Protein AF-A0A662Q5J4-F1 (afdb_monomer_lite)

Sequence (289 aa):
MRKLVWVILLVFIACWLGGPVAAEQQRVLIFVPPGFSYDNPLFEELIWRLVRGVGAEVAVVAPDAELAQALDQRLLQIEREIARSVREGQAPGGVEVTEENRRTHVVQYHPAISPRPAELMEDFHKIIFFDSGKWRSALKSEDARAGYAQEISQGMEMGAVFGAWGYGVLPLVESGLLPIDAVVAIPPDVSLGDVCSQYNVKYLQPRRPWTVKGKLPVFTPHAVYWRGDGWGLFTSSIPSYICTVLPTEYDHFQEAYGSAIEDFVNGLEGAYYGELSPGIYWDISDIPP

Structure (mmCIF, N/CA/C/O backbone):
data_AF-A0A662Q5J4-F1
#
_entry.id   AF-A0A662Q5J4-F1
#
loop_
_atom_site.group_PDB
_atom_site.id
_atom_site.type_symbol
_atom_site.label_atom_id
_atom_site.label_alt_id
_atom_site.label_comp_id
_atom_site.label_asym_id
_atom_site.label_entity_id
_atom_site.label_seq_id
_atom_site.pdbx_PDB_ins_code
_atom_site.Cartn_x
_atom_site.Cartn_y
_atom_site.Cartn_z
_atom_site.occupancy
_atom_site.B_iso_or_equiv
_atom_site.auth_seq_id
_atom_site.auth_comp_id
_atom_site.auth_asym_id
_atom_site.auth_atom_id
_atom_site.pdbx_PDB_model_num
ATOM 1 N N . MET A 1 1 ? 5.829 21.617 -12.682 1.00 31.08 1 MET A N 1
ATOM 2 C CA . MET A 1 1 ? 6.702 20.447 -12.893 1.00 31.08 1 MET A CA 1
ATOM 3 C C . MET A 1 1 ? 6.485 19.420 -11.799 1.00 31.08 1 MET A C 1
ATOM 5 O O . MET A 1 1 ? 5.554 18.679 -12.030 1.00 31.08 1 MET A O 1
ATOM 9 N N . ARG A 1 2 ? 7.086 19.448 -10.585 1.00 36.47 2 ARG A N 1
ATOM 10 C CA . ARG A 1 2 ? 6.713 18.518 -9.471 1.00 36.47 2 ARG A CA 1
ATOM 11 C C . ARG A 1 2 ? 5.203 18.208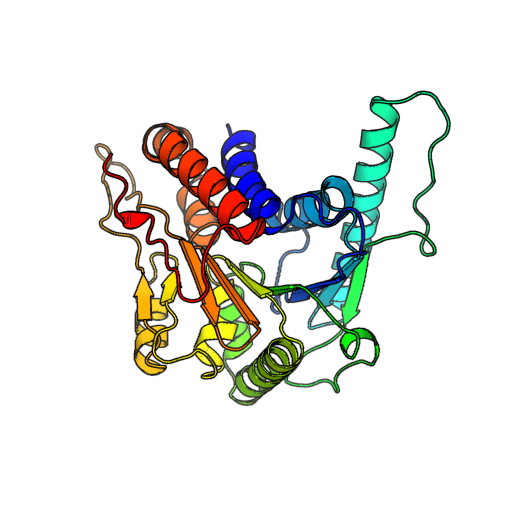 -9.429 1.00 36.47 2 ARG A C 1
ATOM 13 O O . ARG A 1 2 ? 4.818 17.051 -9.488 1.00 36.47 2 ARG A O 1
ATOM 20 N N . LYS A 1 3 ? 4.364 19.253 -9.435 1.00 41.25 3 LYS A N 1
ATOM 21 C CA . LYS A 1 3 ? 2.895 19.180 -9.364 1.00 41.25 3 LYS A CA 1
ATOM 22 C C . LYS A 1 3 ? 2.202 18.215 -10.343 1.00 41.25 3 LYS A C 1
ATOM 24 O O . LYS A 1 3 ? 1.147 17.745 -9.962 1.00 41.25 3 LYS A O 1
ATOM 29 N N . LEU A 1 4 ? 2.716 17.909 -11.541 1.00 38.44 4 LEU A N 1
ATOM 30 C CA . LEU A 1 4 ? 1.938 17.135 -12.525 1.00 38.44 4 LEU A CA 1
ATOM 31 C C . LEU A 1 4 ? 2.214 15.609 -12.519 1.00 38.44 4 LEU A C 1
ATOM 33 O O . LEU A 1 4 ? 1.269 14.846 -12.651 1.00 38.44 4 LEU A O 1
ATOM 37 N N . VAL A 1 5 ? 3.419 15.135 -12.175 1.00 44.00 5 VAL A N 1
ATOM 38 C CA . VAL A 1 5 ? 3.632 13.721 -11.762 1.00 44.00 5 VAL A CA 1
ATOM 39 C C . VAL A 1 5 ? 2.900 13.445 -10.462 1.00 44.00 5 VAL A C 1
ATOM 41 O O . VAL A 1 5 ? 2.297 12.387 -10.331 1.00 44.00 5 VAL A O 1
ATOM 44 N N . TRP A 1 6 ? 2.881 14.421 -9.546 1.00 48.62 6 TRP A N 1
ATOM 45 C CA . TRP A 1 6 ? 1.996 14.363 -8.389 1.00 48.62 6 TRP A CA 1
ATOM 46 C C . TRP A 1 6 ? 0.543 14.208 -8.840 1.00 48.62 6 TRP A C 1
ATOM 48 O O . TRP A 1 6 ? -0.063 13.259 -8.380 1.00 48.62 6 TRP A O 1
ATOM 58 N N . VAL A 1 7 ? 0.030 15.026 -9.781 1.00 45.00 7 VAL A N 1
ATOM 59 C CA . VAL A 1 7 ? -1.343 14.954 -10.357 1.00 45.00 7 VAL A CA 1
ATOM 60 C C . VAL A 1 7 ? -1.647 13.630 -11.064 1.00 45.00 7 VAL A C 1
ATOM 62 O O . VAL A 1 7 ? -2.751 13.129 -10.957 1.00 45.00 7 VAL A O 1
ATOM 65 N N . ILE A 1 8 ? -0.692 13.016 -11.736 1.00 49.31 8 ILE A N 1
ATOM 66 C CA . ILE A 1 8 ? -0.870 11.726 -12.406 1.00 49.31 8 ILE A CA 1
ATOM 67 C C . ILE A 1 8 ? -1.013 10.583 -11.395 1.00 49.31 8 ILE A C 1
ATOM 69 O O . ILE A 1 8 ? -1.949 9.792 -11.450 1.00 49.31 8 ILE A O 1
ATOM 73 N N . LEU A 1 9 ? -0.105 10.537 -10.421 1.00 53.12 9 LEU A N 1
ATOM 74 C CA . LEU A 1 9 ? -0.121 9.574 -9.318 1.00 53.12 9 LEU A CA 1
ATOM 75 C C . LEU A 1 9 ? -1.361 9.755 -8.446 1.00 53.12 9 LEU A C 1
ATOM 77 O O . LEU A 1 9 ? -1.934 8.818 -7.900 1.00 53.12 9 LEU A O 1
ATOM 81 N N . LEU A 1 10 ? -1.789 11.003 -8.390 1.00 49.34 10 LEU A N 1
ATOM 82 C CA . LEU A 1 10 ? -2.998 11.462 -7.774 1.00 49.34 10 LEU A CA 1
ATOM 83 C C . LEU A 1 10 ? -4.268 11.042 -8.450 1.00 49.34 10 LEU A C 1
ATOM 85 O O . LEU A 1 10 ? -5.227 10.740 -7.756 1.00 49.34 10 LEU A O 1
ATOM 89 N N . VAL A 1 11 ? -4.290 11.092 -9.773 1.00 47.38 11 VAL A N 1
ATOM 90 C CA . VAL A 1 11 ? -5.427 10.634 -10.538 1.00 47.38 11 VAL A CA 1
ATOM 91 C C . VAL A 1 11 ? -5.450 9.104 -10.475 1.00 47.38 11 VAL A C 1
ATOM 93 O O . VAL A 1 11 ? -6.500 8.563 -10.198 1.00 47.38 11 VAL A O 1
ATOM 96 N N . PHE A 1 12 ? -4.314 8.392 -10.459 1.00 52.19 12 PHE A N 1
ATOM 97 C CA . PHE A 1 12 ? -4.287 6.949 -10.142 1.00 52.19 12 PHE A CA 1
ATOM 98 C C . PHE A 1 12 ? -4.921 6.587 -8.802 1.00 52.19 12 PHE A C 1
ATOM 100 O O . PHE A 1 12 ? -5.761 5.690 -8.714 1.00 52.19 12 PHE A O 1
ATOM 107 N N . ILE A 1 13 ? -4.515 7.301 -7.757 1.00 49.50 13 ILE A N 1
ATOM 108 C CA . ILE A 1 13 ? -5.091 7.169 -6.426 1.00 49.50 13 ILE A CA 1
ATOM 109 C C . ILE A 1 13 ? -6.570 7.592 -6.459 1.00 49.50 13 ILE A C 1
ATOM 111 O O . ILE A 1 13 ? -7.409 6.880 -5.929 1.00 49.50 13 ILE A O 1
ATOM 115 N N . ALA A 1 14 ? -6.930 8.684 -7.133 1.00 45.50 14 ALA A N 1
ATOM 116 C CA . ALA A 1 14 ? -8.299 9.191 -7.210 1.00 45.50 14 ALA A CA 1
ATOM 117 C C . ALA A 1 14 ? -9.243 8.351 -8.085 1.00 45.50 14 ALA A C 1
ATOM 119 O O . ALA A 1 14 ? -10.422 8.362 -7.790 1.00 45.50 14 ALA A O 1
ATOM 120 N N . CYS A 1 15 ? -8.779 7.604 -9.086 1.00 46.50 15 CYS A N 1
ATOM 121 C CA . CYS A 1 15 ? -9.603 6.741 -9.944 1.00 46.50 15 CYS A CA 1
ATOM 122 C C . CYS A 1 15 ? -9.863 5.381 -9.291 1.00 46.50 15 CYS A C 1
ATOM 124 O O . CYS A 1 15 ? -10.944 4.822 -9.422 1.00 46.50 15 CYS A O 1
ATOM 126 N N . TRP A 1 16 ? -8.909 4.870 -8.502 1.00 50.66 16 TRP A N 1
ATOM 127 C CA . TRP A 1 16 ? -9.169 3.738 -7.602 1.00 50.66 16 TRP A CA 1
ATOM 128 C C . TRP A 1 16 ? -10.084 4.134 -6.425 1.00 50.66 16 TRP A C 1
ATOM 130 O O . TRP A 1 16 ? -10.781 3.301 -5.833 1.00 50.66 16 TRP A O 1
ATOM 140 N N . LEU A 1 17 ? -10.093 5.416 -6.053 1.00 47.78 17 LEU A N 1
ATOM 141 C CA . LEU A 1 17 ? -10.840 5.920 -4.904 1.00 47.78 17 LEU A CA 1
ATOM 142 C C . LEU A 1 17 ? -12.197 6.546 -5.258 1.00 47.78 17 LEU A C 1
ATOM 144 O O . LEU A 1 17 ? -13.124 6.420 -4.463 1.00 47.78 17 LEU A O 1
ATOM 148 N N . GLY A 1 18 ? -12.343 7.167 -6.421 1.00 39.50 18 GLY A N 1
ATOM 149 C CA . GLY A 1 18 ? -13.366 8.162 -6.713 1.00 39.50 18 GLY A CA 1
ATOM 150 C C . GLY A 1 18 ? -14.345 7.763 -7.808 1.00 39.50 18 GLY A C 1
ATOM 151 O O . GLY A 1 18 ? -13.995 7.589 -8.968 1.00 39.50 18 GLY A O 1
ATOM 152 N N . GLY A 1 19 ? -15.606 7.736 -7.402 1.00 38.72 19 GLY A N 1
ATOM 153 C CA . GLY A 1 19 ? -16.803 7.715 -8.224 1.00 38.72 19 GLY A CA 1
ATOM 154 C C . GLY A 1 19 ? -18.037 7.518 -7.324 1.00 38.72 19 GLY A C 1
ATOM 155 O O . GLY A 1 19 ? -17.928 7.469 -6.096 1.00 38.72 19 GLY A O 1
ATOM 156 N N . PRO A 1 20 ? -19.247 7.506 -7.889 1.00 37.72 20 PRO A N 1
ATOM 157 C CA . PRO A 1 20 ? -20.503 7.781 -7.218 1.00 37.72 20 PRO A CA 1
ATOM 158 C C . PRO A 1 20 ? -21.073 6.530 -6.545 1.00 37.72 20 PRO A C 1
ATOM 160 O O . PRO A 1 20 ? -22.231 6.181 -6.752 1.00 37.72 20 PRO A O 1
ATOM 163 N N . VAL A 1 21 ? -20.315 5.907 -5.642 1.00 42.53 21 VAL A N 1
ATOM 164 C CA . VAL A 1 21 ? -20.948 5.329 -4.447 1.00 42.53 21 VAL A CA 1
ATOM 165 C C . VAL A 1 21 ? -21.065 6.460 -3.432 1.00 42.53 21 VAL A C 1
ATOM 167 O O . VAL A 1 21 ? -20.432 6.489 -2.386 1.00 42.53 21 VAL A O 1
ATOM 170 N N . ALA A 1 22 ? -21.901 7.435 -3.784 1.00 41.19 22 ALA A N 1
ATOM 171 C CA . ALA A 1 22 ? -22.345 8.522 -2.923 1.00 41.19 22 ALA A CA 1
ATOM 172 C C . ALA A 1 22 ? -23.418 8.046 -1.918 1.00 41.19 22 ALA A C 1
ATOM 174 O O . ALA A 1 22 ? -24.290 8.822 -1.536 1.00 41.19 22 ALA A O 1
ATOM 175 N N . ALA A 1 23 ? -23.394 6.767 -1.525 1.00 40.81 23 ALA A N 1
ATOM 176 C CA . ALA A 1 23 ? -24.411 6.168 -0.661 1.00 40.81 23 ALA A CA 1
ATOM 177 C C . ALA A 1 23 ? -23.842 5.518 0.612 1.00 40.81 23 ALA A C 1
ATOM 179 O O . ALA A 1 23 ? -24.534 5.529 1.625 1.00 40.81 23 ALA A O 1
ATOM 180 N N . GLU A 1 24 ? -22.596 5.026 0.607 1.00 52.94 24 GLU A N 1
ATOM 181 C CA . GLU A 1 24 ? -21.983 4.382 1.778 1.00 52.94 24 GLU A CA 1
ATOM 182 C C . GLU A 1 24 ? -20.600 4.964 2.081 1.00 52.94 24 GLU A C 1
ATOM 184 O O . GLU A 1 24 ? -19.782 5.211 1.193 1.00 52.94 24 GLU A O 1
ATOM 189 N N . GLN A 1 25 ? -20.354 5.215 3.363 1.00 63.94 25 GLN A N 1
ATOM 190 C CA . GLN A 1 25 ? -19.097 5.748 3.869 1.00 63.94 25 GLN A CA 1
ATOM 191 C C . GLN A 1 25 ? -18.002 4.682 3.728 1.00 63.94 25 GLN A C 1
ATOM 193 O O . GLN A 1 25 ? -18.019 3.669 4.422 1.00 63.94 25 GLN A O 1
ATOM 198 N N . GLN A 1 26 ? -17.052 4.890 2.808 1.00 74.06 26 GLN A N 1
ATOM 199 C CA . GLN A 1 26 ? -15.954 3.944 2.597 1.00 74.06 26 GLN A CA 1
ATOM 200 C C . GLN A 1 26 ? -14.989 3.967 3.785 1.00 74.06 26 GLN A C 1
ATOM 202 O O . GLN A 1 26 ? -14.476 5.025 4.144 1.00 74.06 26 GLN A O 1
ATOM 207 N N . ARG A 1 27 ? -14.697 2.791 4.342 1.00 84.75 27 ARG A N 1
ATOM 208 C CA . ARG A 1 27 ? -13.632 2.579 5.335 1.00 84.75 27 ARG A CA 1
ATOM 209 C C . ARG A 1 27 ? -12.382 2.030 4.668 1.00 84.75 27 ARG A C 1
ATOM 211 O O . ARG A 1 27 ? -12.449 1.013 3.972 1.00 84.75 27 ARG A O 1
ATOM 218 N N . VAL A 1 28 ? -11.263 2.713 4.872 1.00 84.94 28 VAL A N 1
ATOM 219 C CA . VAL A 1 28 ? -9.980 2.440 4.220 1.00 84.94 28 VAL A CA 1
ATOM 220 C C . VAL A 1 28 ? -8.917 2.215 5.286 1.00 84.94 28 VAL A C 1
ATOM 222 O O . VAL A 1 28 ? -8.709 3.067 6.147 1.00 84.94 28 VAL A O 1
ATOM 225 N N . LEU A 1 29 ? -8.221 1.086 5.201 1.00 91.31 29 LEU A N 1
ATOM 226 C CA . LEU A 1 29 ? -7.097 0.746 6.065 1.00 91.31 29 LEU A CA 1
ATOM 227 C C . LEU A 1 29 ? -5.785 0.927 5.304 1.00 91.31 29 LEU A C 1
ATOM 229 O O . LEU A 1 29 ? -5.651 0.426 4.191 1.00 91.31 29 LEU A O 1
ATOM 233 N N . ILE A 1 30 ? -4.806 1.612 5.890 1.00 92.19 30 ILE A N 1
ATOM 234 C CA . ILE A 1 30 ? -3.497 1.851 5.274 1.00 92.19 30 ILE A CA 1
ATOM 235 C C . ILE A 1 30 ? -2.395 1.323 6.177 1.00 92.19 30 ILE A C 1
ATOM 237 O O . ILE A 1 30 ? -2.149 1.868 7.246 1.00 92.19 30 ILE A O 1
ATOM 241 N N . PHE A 1 31 ? -1.669 0.316 5.714 1.00 95.12 31 PHE A N 1
ATOM 242 C CA . PHE A 1 31 ? -0.451 -0.154 6.352 1.00 95.12 31 PHE A CA 1
ATOM 243 C C . PHE A 1 31 ? 0.757 0.642 5.869 1.00 95.12 31 PHE A C 1
ATOM 245 O O . PHE A 1 31 ? 1.022 0.737 4.664 1.00 95.12 31 PHE A O 1
ATOM 252 N N . VAL A 1 32 ? 1.538 1.147 6.826 1.00 94.75 32 VAL A N 1
ATOM 253 C CA . VAL A 1 32 ? 2.884 1.674 6.586 1.00 94.75 32 VAL A CA 1
ATOM 254 C C . VAL A 1 32 ? 3.929 0.806 7.304 1.00 94.75 32 VAL A C 1
ATOM 256 O O . VAL A 1 32 ? 3.667 0.304 8.398 1.00 94.75 32 VAL A O 1
ATOM 259 N N . PRO A 1 33 ? 5.119 0.590 6.717 1.00 93.81 33 PRO A N 1
ATOM 260 C CA . PRO A 1 33 ? 6.152 -0.227 7.351 1.00 93.81 33 PRO A CA 1
ATOM 261 C C . PRO A 1 33 ? 6.934 0.539 8.433 1.00 93.81 33 PRO A C 1
ATOM 263 O O . PRO A 1 33 ? 6.991 1.772 8.398 1.00 93.81 33 PRO A O 1
ATOM 266 N N . PRO A 1 34 ? 7.644 -0.168 9.335 1.00 90.75 34 PRO A N 1
ATOM 267 C CA . PRO A 1 34 ? 8.574 0.447 10.279 1.00 90.75 34 PRO A CA 1
ATOM 268 C C . PRO A 1 34 ? 9.604 1.350 9.590 1.00 90.75 34 PRO A C 1
ATOM 270 O O . PRO A 1 34 ? 10.181 0.997 8.557 1.00 90.75 34 PRO A O 1
ATOM 273 N N . GLY A 1 35 ? 9.857 2.525 10.171 1.00 88.06 35 GLY A N 1
ATOM 274 C CA . GLY A 1 35 ? 10.772 3.523 9.604 1.00 88.06 35 GLY A CA 1
ATOM 275 C C . GLY A 1 35 ? 10.234 4.251 8.367 1.00 88.06 35 GLY A C 1
ATOM 276 O O . GLY A 1 35 ? 11.023 4.825 7.607 1.00 88.06 35 GLY A O 1
ATOM 277 N N . PHE A 1 36 ? 8.920 4.196 8.133 1.00 91.06 36 PHE A N 1
ATOM 278 C CA . PHE A 1 36 ? 8.225 5.052 7.179 1.00 91.06 36 PHE A CA 1
ATOM 279 C C . PHE A 1 36 ? 8.337 6.535 7.573 1.00 91.06 36 PHE A C 1
ATOM 281 O O . PHE A 1 36 ? 8.368 6.883 8.750 1.00 91.06 36 PHE A O 1
ATOM 288 N N . SER A 1 37 ? 8.413 7.417 6.574 1.00 87.50 37 SER A N 1
ATOM 289 C CA . SER A 1 37 ? 8.476 8.866 6.782 1.00 87.50 37 SER A CA 1
ATOM 290 C C . SER A 1 37 ? 7.076 9.461 6.663 1.00 87.50 37 SER A C 1
ATOM 292 O O . SER A 1 37 ? 6.494 9.445 5.581 1.00 87.50 37 SER A O 1
ATOM 294 N N . TYR A 1 38 ? 6.552 10.004 7.763 1.00 84.12 38 TYR A N 1
ATOM 295 C CA . TYR A 1 38 ? 5.231 10.645 7.811 1.00 84.12 38 TYR A CA 1
ATOM 296 C C . TYR A 1 38 ? 5.142 11.932 6.969 1.00 84.12 38 TYR A C 1
ATOM 298 O O . TYR A 1 38 ? 4.051 12.320 6.565 1.00 84.12 38 TYR A O 1
ATOM 306 N N . ASP A 1 39 ? 6.280 12.543 6.627 1.00 81.69 39 ASP A N 1
ATOM 307 C CA . ASP A 1 39 ? 6.374 13.693 5.714 1.00 81.69 39 ASP A CA 1
ATOM 308 C C . ASP A 1 39 ? 6.415 13.282 4.231 1.00 81.69 39 ASP A C 1
ATOM 310 O O . ASP A 1 39 ? 6.812 14.062 3.361 1.00 81.69 39 ASP A O 1
ATOM 314 N N . ASN A 1 40 ? 6.041 12.039 3.911 1.00 79.62 40 ASN A N 1
ATOM 315 C CA . ASN A 1 40 ? 5.987 11.583 2.532 1.00 79.62 40 ASN A CA 1
ATOM 316 C C . ASN A 1 40 ? 4.857 12.320 1.779 1.00 79.62 40 ASN A C 1
ATOM 318 O O . ASN A 1 40 ? 3.682 12.117 2.096 1.00 79.62 40 ASN A O 1
ATOM 322 N N . PRO A 1 41 ? 5.166 13.111 0.733 1.00 72.38 41 PRO A N 1
ATOM 323 C CA . PRO A 1 41 ? 4.144 13.893 0.045 1.00 72.38 41 PRO A CA 1
ATOM 324 C C . PRO A 1 41 ? 3.129 13.021 -0.713 1.00 72.38 41 PRO A C 1
ATOM 326 O O . PRO A 1 41 ? 2.024 13.472 -0.992 1.00 72.38 41 PRO A O 1
ATOM 329 N N . LEU A 1 42 ? 3.469 11.764 -1.034 1.00 72.50 42 LEU A N 1
ATOM 330 C CA . LEU A 1 42 ? 2.538 10.816 -1.671 1.00 72.50 42 LEU A CA 1
ATOM 331 C C . LEU A 1 42 ? 1.510 10.316 -0.677 1.00 72.50 42 LEU A C 1
ATOM 333 O O . LEU A 1 42 ? 0.359 10.090 -1.033 1.00 72.50 42 LEU A O 1
ATOM 337 N N . PHE A 1 43 ? 1.951 10.132 0.561 1.00 80.75 43 PHE A N 1
ATOM 338 C CA . PHE A 1 43 ? 1.085 9.710 1.637 1.00 80.75 43 PHE A CA 1
ATOM 339 C C . PHE A 1 43 ? 0.129 10.831 2.009 1.00 80.75 43 PHE A C 1
ATOM 341 O O . PHE A 1 43 ? -1.074 10.607 2.047 1.00 80.75 43 PHE A O 1
ATOM 348 N N . GLU A 1 44 ? 0.642 12.049 2.184 1.00 80.56 44 GLU A N 1
ATOM 349 C CA . GLU A 1 44 ? -0.196 13.225 2.405 1.00 80.56 44 GLU A CA 1
ATOM 350 C C . GLU A 1 44 ? -1.281 13.340 1.340 1.00 80.56 44 GLU A C 1
ATOM 352 O O . GLU A 1 44 ? -2.467 13.420 1.648 1.00 80.56 44 GLU A O 1
ATOM 357 N N . GLU A 1 45 ? -0.888 13.298 0.076 1.00 71.62 45 GLU A N 1
ATOM 358 C CA . GLU A 1 45 ? -1.831 13.502 -1.001 1.00 71.62 45 GLU A CA 1
ATOM 359 C C . GLU A 1 45 ? -2.837 12.331 -1.134 1.00 71.62 45 GLU A C 1
ATOM 361 O O . GLU A 1 45 ? -4.014 12.559 -1.427 1.00 71.62 45 GLU A O 1
ATOM 366 N N . LEU A 1 46 ? -2.428 11.089 -0.841 1.00 75.38 46 LEU A N 1
ATOM 367 C CA . LEU A 1 46 ? -3.353 9.958 -0.704 1.00 75.38 46 LEU A CA 1
ATOM 368 C C . LEU A 1 46 ? -4.441 10.257 0.337 1.00 75.38 46 LEU A C 1
ATOM 370 O O . LEU A 1 46 ? -5.628 10.095 0.048 1.00 75.38 46 LEU A O 1
ATOM 374 N N . ILE A 1 47 ? -4.051 10.750 1.516 1.00 80.56 47 ILE A N 1
ATOM 375 C CA . ILE A 1 47 ? -4.987 11.142 2.577 1.00 80.56 47 ILE A CA 1
ATOM 376 C C . ILE A 1 47 ? -5.908 12.270 2.101 1.00 80.56 47 ILE A C 1
ATOM 378 O O . ILE A 1 47 ? -7.123 12.181 2.285 1.00 80.56 47 ILE A O 1
ATOM 382 N N . TRP A 1 48 ? -5.373 13.290 1.420 1.00 73.50 48 TRP A N 1
ATOM 383 C CA . TRP A 1 48 ? -6.177 14.365 0.829 1.00 73.50 48 TRP A CA 1
ATOM 384 C C . TRP A 1 48 ? -7.278 13.829 -0.084 1.00 73.50 48 TRP A C 1
ATOM 386 O O . TRP A 1 48 ? -8.423 14.273 0.010 1.00 73.50 48 TRP A O 1
ATOM 396 N N . ARG A 1 49 ? -6.971 12.864 -0.955 1.00 69.00 49 ARG A N 1
ATOM 397 C CA . ARG A 1 49 ? -7.957 12.300 -1.889 1.00 69.00 49 ARG A CA 1
ATOM 398 C C . ARG A 1 49 ? -8.980 11.414 -1.206 1.00 69.00 49 ARG A C 1
ATOM 400 O O . ARG A 1 49 ? -10.163 11.537 -1.512 1.00 69.00 49 ARG A O 1
ATOM 407 N N . LEU A 1 50 ? -8.548 10.588 -0.262 1.00 73.31 50 LEU A N 1
ATOM 408 C CA . LEU A 1 50 ? -9.440 9.748 0.531 1.00 73.31 50 LEU A CA 1
ATOM 409 C C . LEU A 1 50 ? -10.462 10.587 1.301 1.00 73.31 50 LEU A C 1
ATOM 411 O O . LEU A 1 50 ? -11.667 10.372 1.182 1.00 73.31 50 LEU A O 1
ATOM 415 N N . VAL A 1 51 ? -9.983 11.592 2.032 1.00 75.94 51 VAL A N 1
ATOM 416 C CA . VAL A 1 51 ? -10.812 12.405 2.926 1.00 75.94 51 VAL A CA 1
ATOM 417 C C . VAL A 1 51 ? -11.644 13.426 2.150 1.00 75.94 51 VAL A C 1
ATOM 419 O O . VAL A 1 51 ? -12.854 13.502 2.340 1.00 75.94 51 VAL A O 1
ATOM 422 N N . ARG A 1 52 ? -11.029 14.217 1.258 1.00 70.56 52 ARG A N 1
ATOM 423 C CA . ARG A 1 52 ? -11.725 15.290 0.522 1.00 70.56 52 ARG A CA 1
ATOM 424 C C . ARG A 1 52 ? -12.441 14.787 -0.726 1.00 70.56 52 ARG A C 1
ATOM 426 O O . ARG A 1 52 ? -13.520 15.277 -1.039 1.00 70.56 52 ARG A O 1
ATOM 433 N N . GLY A 1 53 ? -11.797 13.905 -1.486 1.00 61.81 53 GLY A N 1
ATOM 434 C CA . GLY A 1 53 ? -12.297 13.455 -2.785 1.00 61.81 53 GLY A CA 1
ATOM 435 C C . GLY A 1 53 ? -13.455 12.473 -2.657 1.00 61.81 53 GLY A C 1
ATOM 436 O O . GLY A 1 53 ? -14.412 12.567 -3.417 1.00 61.81 53 GLY A O 1
ATOM 437 N N . VAL A 1 54 ? -13.371 11.564 -1.682 1.00 61.69 54 VAL A N 1
ATOM 438 C CA . VAL A 1 54 ? -14.314 10.441 -1.534 1.00 61.69 54 VAL A CA 1
ATOM 439 C C . VAL A 1 54 ? -15.095 10.491 -0.224 1.00 61.69 54 VAL A C 1
ATOM 441 O O . VAL A 1 54 ? -16.137 9.857 -0.106 1.00 61.69 54 VAL A O 1
ATOM 444 N N . GLY A 1 55 ? -14.628 11.253 0.769 1.00 69.31 55 GLY A N 1
ATOM 445 C CA . GLY A 1 55 ? -15.254 11.267 2.090 1.00 69.31 55 GLY A CA 1
ATOM 446 C C . GLY A 1 55 ? -15.050 9.957 2.854 1.00 69.31 55 GLY A C 1
ATOM 447 O O . GLY A 1 55 ? -15.909 9.578 3.647 1.00 69.31 55 GLY A O 1
ATOM 448 N N . ALA A 1 56 ? -13.942 9.252 2.621 1.00 76.38 56 ALA A N 1
ATOM 449 C CA . ALA A 1 56 ? -13.634 8.006 3.313 1.00 76.38 56 ALA A CA 1
ATOM 450 C C . ALA A 1 56 ? -13.264 8.238 4.789 1.00 76.38 56 ALA A C 1
ATOM 452 O O . ALA A 1 56 ? -12.706 9.281 5.139 1.00 76.38 56 ALA A O 1
ATOM 453 N N . GLU A 1 57 ? -13.545 7.248 5.635 1.00 86.75 57 GLU A N 1
ATOM 454 C CA . GLU A 1 57 ? -12.885 7.067 6.932 1.00 86.75 57 GLU A CA 1
ATOM 455 C C . GLU A 1 57 ? -11.573 6.317 6.707 1.00 86.75 57 GLU A C 1
ATOM 457 O O . GLU A 1 57 ? -11.547 5.296 6.017 1.00 86.75 57 GLU A O 1
ATOM 462 N N . VAL A 1 58 ? -10.478 6.829 7.263 1.00 87.75 58 VAL A N 1
ATOM 463 C CA . VAL A 1 58 ? -9.133 6.309 7.016 1.00 87.75 58 VAL A CA 1
ATOM 464 C C . VAL A 1 58 ? -8.468 5.922 8.327 1.00 87.75 58 VAL A C 1
ATOM 466 O O . VAL A 1 58 ? -8.161 6.776 9.154 1.00 87.75 58 VAL A O 1
ATOM 469 N N . ALA A 1 59 ? -8.179 4.638 8.479 1.00 93.25 59 ALA A N 1
ATOM 470 C CA . ALA A 1 59 ? -7.330 4.119 9.538 1.00 93.25 59 ALA A CA 1
ATOM 471 C C . ALA A 1 59 ? -5.912 3.922 8.991 1.00 93.25 59 ALA A C 1
ATOM 473 O O . ALA A 1 59 ? -5.720 3.259 7.970 1.00 93.25 59 ALA A O 1
ATOM 474 N N . VAL A 1 60 ? -4.904 4.478 9.659 1.00 94.81 60 VAL A N 1
ATOM 475 C CA . VAL A 1 60 ? -3.493 4.264 9.307 1.00 94.81 60 VAL A CA 1
ATOM 476 C C . VAL A 1 60 ? -2.839 3.396 10.371 1.00 94.81 60 VAL A C 1
ATOM 478 O O . VAL A 1 60 ? -2.760 3.782 11.533 1.00 94.81 60 VAL A O 1
ATOM 481 N N . VAL A 1 61 ? -2.353 2.224 9.974 1.00 96.31 61 VAL A N 1
ATOM 482 C CA . VAL A 1 61 ? -1.662 1.281 10.852 1.00 96.31 61 VAL A CA 1
ATOM 483 C C . VAL A 1 61 ? -0.195 1.662 10.959 1.00 96.31 61 VAL A C 1
ATOM 485 O O . VAL A 1 61 ? 0.560 1.548 9.990 1.00 96.31 61 VAL A O 1
ATOM 488 N N . ALA A 1 62 ? 0.203 2.083 12.156 1.00 96.06 62 ALA A N 1
ATOM 489 C CA . ALA A 1 62 ? 1.577 2.396 12.508 1.00 96.06 62 ALA A CA 1
ATOM 490 C C . ALA A 1 62 ? 2.171 1.262 13.365 1.00 96.06 62 ALA A C 1
ATOM 492 O O . ALA A 1 62 ? 1.566 0.870 14.361 1.00 96.06 62 ALA A O 1
ATOM 493 N N . PRO A 1 63 ? 3.363 0.742 13.042 1.00 94.06 63 PRO A N 1
ATOM 494 C CA . PRO A 1 63 ? 3.938 -0.419 13.716 1.00 94.06 63 PRO A CA 1
ATOM 495 C C . PRO A 1 63 ? 4.518 -0.109 15.101 1.00 94.06 63 PRO A C 1
ATOM 497 O O . PRO A 1 63 ? 4.788 -1.029 15.871 1.00 94.06 63 PRO A O 1
ATOM 500 N N . ASP A 1 64 ? 4.734 1.162 15.430 1.00 93.38 64 ASP A N 1
ATOM 501 C CA . ASP A 1 64 ? 5.337 1.592 16.687 1.00 93.38 64 ASP A CA 1
ATOM 502 C C . ASP A 1 64 ? 4.742 2.922 17.171 1.00 93.38 64 ASP A C 1
ATOM 504 O O . ASP A 1 64 ? 4.112 3.659 16.412 1.00 93.38 64 ASP A O 1
ATOM 508 N N . ALA A 1 65 ? 4.913 3.200 18.466 1.00 93.62 65 ALA A N 1
ATOM 509 C CA . ALA A 1 65 ? 4.305 4.349 19.134 1.00 93.62 65 ALA A CA 1
ATOM 510 C C . ALA A 1 65 ? 4.846 5.698 18.633 1.00 93.62 65 ALA A C 1
ATOM 512 O O . ALA A 1 65 ? 4.099 6.673 18.576 1.00 93.62 65 ALA A O 1
ATOM 513 N N . GLU A 1 66 ? 6.131 5.759 18.271 1.00 94.50 66 GLU A N 1
ATOM 514 C CA . GLU A 1 66 ? 6.766 6.991 17.798 1.00 94.50 66 GLU A CA 1
ATOM 515 C C . GLU A 1 66 ? 6.184 7.392 16.442 1.00 94.50 66 GLU A C 1
ATOM 517 O O . GLU A 1 66 ? 5.715 8.521 16.269 1.00 94.50 66 GLU A O 1
ATOM 522 N N . LEU A 1 67 ? 6.128 6.444 15.501 1.00 95.19 67 LEU A N 1
ATOM 523 C CA . LEU A 1 67 ? 5.504 6.676 14.210 1.00 95.19 67 LEU A CA 1
ATOM 524 C C . LEU A 1 67 ? 4.004 6.938 14.357 1.00 95.19 67 LEU A C 1
ATOM 526 O O . LEU A 1 67 ? 3.478 7.801 13.656 1.00 95.19 67 LEU A O 1
ATOM 530 N N . ALA A 1 68 ? 3.324 6.232 15.267 1.00 95.75 68 ALA A N 1
ATOM 531 C CA . ALA A 1 68 ? 1.898 6.422 15.491 1.00 95.75 68 ALA A CA 1
ATOM 532 C C . ALA A 1 68 ? 1.580 7.863 15.916 1.00 95.75 68 ALA A C 1
ATOM 534 O O . ALA A 1 68 ? 0.719 8.512 15.324 1.00 95.75 68 ALA A O 1
ATOM 535 N N . GLN A 1 69 ? 2.331 8.389 16.887 1.00 95.75 69 GLN A N 1
ATOM 536 C CA . GLN A 1 69 ? 2.176 9.761 17.358 1.00 95.75 69 GLN A CA 1
ATOM 537 C C . GLN A 1 69 ? 2.483 10.787 16.258 1.00 95.75 69 GLN A C 1
ATOM 539 O O . GLN A 1 69 ? 1.755 11.769 16.107 1.00 95.75 69 GLN A O 1
ATOM 544 N N . ALA A 1 70 ? 3.549 10.572 15.484 1.00 94.81 70 ALA A N 1
ATOM 545 C CA . ALA A 1 70 ? 3.929 11.490 14.414 1.00 94.81 70 ALA A CA 1
ATOM 546 C C . ALA A 1 70 ? 2.904 11.510 13.267 1.00 94.81 70 ALA A C 1
ATOM 548 O O . ALA A 1 70 ? 2.541 12.578 12.769 1.00 94.81 70 ALA A O 1
ATOM 549 N N . LEU A 1 71 ? 2.394 10.338 12.875 1.00 95.56 71 LEU A N 1
ATOM 550 C CA . LEU A 1 71 ? 1.334 10.224 11.877 1.00 95.56 71 LEU A CA 1
ATOM 551 C C . LEU A 1 71 ? 0.046 10.881 12.354 1.00 95.56 71 LEU A C 1
ATOM 553 O O . LEU A 1 71 ? -0.579 11.586 11.571 1.00 95.56 71 LEU A O 1
ATOM 557 N N . ASP A 1 72 ? -0.329 10.705 13.619 1.00 94.81 72 ASP A N 1
ATOM 558 C CA . ASP A 1 72 ? -1.564 11.279 14.147 1.00 94.81 72 ASP A CA 1
ATOM 559 C C . ASP A 1 72 ? -1.553 12.813 14.062 1.00 94.81 72 ASP A C 1
ATOM 561 O O . ASP A 1 72 ? -2.472 13.426 13.513 1.00 94.81 72 ASP A O 1
ATOM 565 N N . GLN A 1 73 ? -0.442 13.435 14.474 1.00 92.94 73 GLN A N 1
ATOM 566 C CA . GLN A 1 73 ? -0.243 14.879 14.341 1.00 92.94 73 GLN A CA 1
ATOM 567 C C . GLN A 1 73 ? -0.279 15.339 12.878 1.00 92.94 73 GLN A C 1
ATOM 569 O O . GLN A 1 73 ? -0.892 16.366 12.563 1.00 92.94 73 GLN A O 1
ATOM 574 N N . ARG A 1 74 ? 0.364 14.589 11.973 1.00 93.62 74 ARG A N 1
ATOM 575 C CA . ARG A 1 74 ? 0.410 14.940 10.550 1.00 93.62 74 ARG A CA 1
ATOM 576 C C . ARG A 1 74 ? -0.962 14.821 9.890 1.00 93.62 74 ARG A C 1
ATOM 578 O O . ARG A 1 74 ? -1.346 15.717 9.142 1.00 93.62 74 ARG A O 1
ATOM 585 N N . LEU A 1 75 ? -1.709 13.762 10.182 1.00 93.00 75 LEU A N 1
ATOM 586 C CA . LEU A 1 75 ? -3.057 13.536 9.660 1.00 93.00 75 LEU A CA 1
ATOM 587 C C . LEU A 1 75 ? -4.030 14.625 10.125 1.00 93.00 75 LEU A C 1
ATOM 589 O O . LEU A 1 75 ? -4.745 15.197 9.302 1.00 93.00 75 LEU A O 1
ATOM 593 N N . LEU A 1 76 ? -3.980 15.004 11.407 1.00 90.81 76 LEU A N 1
ATOM 594 C CA . LEU A 1 76 ? -4.766 16.124 11.931 1.00 90.81 76 LEU A CA 1
ATOM 595 C C . LEU A 1 76 ? -4.430 17.441 11.215 1.00 90.81 76 LEU A C 1
ATOM 597 O O . LEU A 1 76 ? -5.320 18.241 10.907 1.00 90.81 76 LEU A O 1
ATOM 601 N N . GLN A 1 77 ? -3.147 17.687 10.932 1.00 90.56 77 GLN A N 1
ATOM 602 C CA . GLN A 1 77 ? -2.737 18.855 10.158 1.00 90.56 77 GLN A CA 1
ATOM 603 C C . GLN A 1 77 ? -3.305 18.812 8.732 1.00 90.56 77 GLN A C 1
ATOM 605 O O . GLN A 1 77 ? -3.863 19.813 8.284 1.00 90.56 77 GLN A O 1
ATOM 610 N N . ILE A 1 78 ? -3.215 17.669 8.048 1.00 85.88 78 ILE A N 1
ATOM 611 C CA . ILE A 1 78 ? -3.759 17.477 6.698 1.00 85.88 78 ILE A CA 1
ATOM 612 C C . ILE A 1 78 ? -5.264 17.763 6.671 1.00 85.88 78 ILE A C 1
ATOM 614 O O . ILE A 1 78 ? -5.725 18.540 5.837 1.00 85.88 78 ILE A O 1
ATOM 618 N N . GLU A 1 79 ? -6.042 17.223 7.612 1.00 86.00 79 GLU A N 1
ATOM 619 C CA . GLU A 1 79 ? -7.487 17.477 7.665 1.00 86.00 79 GLU A CA 1
ATOM 620 C C . GLU A 1 79 ? -7.825 18.953 7.908 1.00 86.00 79 GLU A C 1
ATOM 622 O O . GLU A 1 79 ? -8.742 19.499 7.289 1.00 86.00 79 GLU A O 1
ATOM 627 N N . ARG A 1 80 ? -7.048 19.649 8.747 1.00 87.00 80 ARG A N 1
ATOM 628 C CA . ARG A 1 80 ? -7.194 21.102 8.934 1.00 87.00 80 ARG A CA 1
ATOM 629 C C . ARG A 1 80 ? -6.888 21.875 7.654 1.00 87.00 80 ARG A C 1
ATOM 631 O O . ARG A 1 80 ? -7.577 22.850 7.344 1.00 87.00 80 ARG A O 1
ATOM 638 N N . GLU A 1 81 ? -5.871 21.460 6.904 1.00 85.69 81 GLU A N 1
ATOM 639 C CA . GLU A 1 81 ? -5.531 22.060 5.615 1.00 85.69 81 GLU A CA 1
ATOM 640 C C . GLU A 1 81 ? -6.631 21.808 4.570 1.00 85.69 81 GLU A C 1
ATOM 642 O O . GLU A 1 81 ? -7.017 22.750 3.869 1.00 85.69 81 GLU A O 1
ATOM 647 N N . ILE A 1 82 ? -7.214 20.601 4.536 1.00 76.25 82 ILE A N 1
ATOM 648 C CA . ILE A 1 82 ? -8.392 20.259 3.722 1.00 76.25 82 ILE A CA 1
ATOM 649 C C . ILE A 1 82 ? -9.554 21.188 4.064 1.00 76.25 82 ILE A C 1
ATOM 651 O O . ILE A 1 82 ? -10.070 21.873 3.175 1.00 76.25 82 ILE A O 1
ATOM 655 N N . ALA A 1 83 ? -9.929 21.272 5.342 1.00 77.62 83 ALA A N 1
ATOM 656 C CA . ALA A 1 83 ? -11.037 22.101 5.803 1.00 77.62 83 ALA A CA 1
ATOM 657 C C . ALA A 1 83 ? -10.826 23.586 5.467 1.00 77.62 83 ALA A C 1
ATOM 659 O O . ALA A 1 83 ? -11.765 24.269 5.055 1.00 77.62 83 ALA A O 1
ATOM 660 N N . ARG A 1 84 ? -9.590 24.092 5.575 1.00 77.19 84 ARG A N 1
ATOM 661 C CA . ARG A 1 84 ? -9.238 25.458 5.161 1.00 77.19 84 ARG A CA 1
ATOM 662 C C . ARG A 1 84 ? -9.361 25.656 3.648 1.00 77.19 84 ARG A C 1
ATOM 664 O O . ARG A 1 84 ? -9.921 26.664 3.232 1.00 77.19 84 ARG A O 1
ATOM 671 N N . SER A 1 85 ? -8.906 24.703 2.834 1.00 68.12 85 SER A N 1
ATOM 672 C CA . SER A 1 85 ? -8.996 24.801 1.368 1.00 68.12 85 SER A CA 1
ATOM 673 C C . SER A 1 85 ? -10.443 24.854 0.857 1.00 68.12 85 SER A C 1
ATOM 675 O O . SER A 1 85 ? -10.729 25.521 -0.132 1.00 68.12 85 SER A O 1
ATOM 677 N N . VAL A 1 86 ? -11.376 24.194 1.554 1.00 62.28 86 VAL A N 1
ATOM 678 C CA . VAL A 1 86 ? -12.813 24.255 1.242 1.00 62.28 86 VAL A CA 1
ATOM 679 C C . VAL A 1 86 ? -13.390 25.637 1.580 1.00 62.28 86 VAL A C 1
ATOM 681 O O . VAL A 1 86 ? -14.203 26.159 0.817 1.00 62.28 86 VAL A O 1
ATOM 684 N N . ARG A 1 87 ? -12.923 26.280 2.664 1.00 58.47 87 ARG A N 1
ATOM 685 C CA . ARG A 1 87 ? -13.343 27.643 3.058 1.00 58.47 87 ARG A CA 1
ATOM 686 C C . ARG A 1 87 ? -12.945 28.709 2.040 1.00 58.47 87 ARG A C 1
ATOM 688 O O . ARG A 1 87 ? -13.690 29.658 1.847 1.00 58.47 87 ARG A O 1
ATOM 695 N N . GLU A 1 88 ? -11.803 28.565 1.374 1.00 57.22 88 GLU A N 1
ATOM 696 C CA . GLU A 1 88 ? -11.364 29.524 0.346 1.00 57.22 88 GLU A CA 1
ATOM 697 C C . GLU A 1 88 ? -12.275 29.520 -0.902 1.00 57.22 88 GLU A C 1
ATOM 699 O O . GLU A 1 88 ? -12.237 30.463 -1.690 1.00 57.22 88 GLU A O 1
ATOM 704 N N . GLY A 1 89 ? -13.136 28.501 -1.057 1.00 53.47 89 GLY A N 1
ATOM 705 C CA . GLY A 1 89 ? -14.106 28.375 -2.148 1.00 53.47 89 GLY A CA 1
ATOM 706 C C . GLY A 1 89 ? -15.578 28.655 -1.796 1.00 53.47 89 GLY A C 1
ATOM 707 O O . GLY A 1 89 ? -16.402 28.642 -2.709 1.00 53.47 89 GLY A O 1
ATOM 708 N N . GLN A 1 90 ? -15.947 28.894 -0.527 1.00 43.56 90 GLN A N 1
ATOM 709 C CA . GLN A 1 90 ? -17.345 29.109 -0.095 1.00 43.56 90 GLN A CA 1
ATOM 710 C C . GLN A 1 90 ? -17.484 30.155 1.036 1.00 43.56 90 GLN A C 1
ATOM 712 O O . GLN A 1 90 ? -16.565 30.391 1.812 1.00 43.56 90 GLN A O 1
ATOM 717 N N . ALA A 1 91 ? -18.659 30.799 1.116 1.00 37.28 91 ALA A N 1
ATOM 718 C CA . ALA A 1 91 ? -19.008 31.855 2.081 1.00 37.28 91 ALA A CA 1
ATOM 719 C C . ALA A 1 91 ? -18.910 31.397 3.566 1.00 37.28 91 ALA A C 1
ATOM 721 O O . ALA A 1 91 ? -18.921 30.197 3.844 1.00 37.28 91 ALA A O 1
ATOM 722 N N . PRO A 1 92 ? -18.801 32.324 4.544 1.00 42.25 92 PRO A N 1
ATOM 723 C CA . PRO A 1 92 ? -18.253 32.037 5.868 1.00 42.25 92 PRO A CA 1
ATOM 724 C C . PRO A 1 92 ? -19.223 31.231 6.744 1.00 42.25 92 PRO A C 1
ATOM 726 O O . PRO A 1 92 ? -20.222 31.746 7.236 1.00 42.25 92 PRO A O 1
ATOM 729 N N . GLY A 1 93 ? -18.879 29.964 6.963 1.00 47.81 93 GLY A N 1
ATOM 730 C CA . GLY A 1 93 ? -19.566 29.028 7.855 1.00 47.81 93 GLY A CA 1
ATOM 731 C C . GLY A 1 93 ? -18.833 27.688 7.864 1.00 47.81 93 GLY A C 1
ATOM 732 O O . GLY A 1 93 ? -19.336 26.699 7.350 1.00 47.81 93 GLY A O 1
ATOM 733 N N . GLY A 1 94 ? -17.581 27.676 8.330 1.00 49.81 94 GLY A N 1
ATOM 734 C CA . GLY A 1 94 ? -16.719 26.492 8.261 1.00 49.81 94 GLY A CA 1
ATOM 735 C C . GLY A 1 94 ? -16.865 25.572 9.472 1.00 49.81 94 GLY A C 1
ATOM 736 O O . GLY A 1 94 ? -16.856 26.048 10.603 1.00 49.81 94 GLY A O 1
ATOM 737 N N . VAL A 1 95 ? -16.909 24.258 9.237 1.00 58.12 95 VAL A N 1
ATOM 738 C CA . VAL A 1 95 ? -16.745 23.234 10.284 1.00 58.12 95 VAL A CA 1
ATOM 739 C C . VAL A 1 95 ? -15.287 23.270 10.770 1.00 58.12 95 VAL A C 1
ATOM 741 O O . VAL A 1 95 ? -14.354 23.363 9.965 1.00 58.12 95 VAL A O 1
ATOM 744 N N . GLU A 1 96 ? -15.073 23.312 12.082 1.00 69.06 96 GLU A N 1
ATOM 745 C CA . GLU A 1 96 ? -13.757 23.143 12.708 1.00 69.06 96 GLU A CA 1
ATOM 746 C C . GLU A 1 96 ? -13.449 21.648 12.808 1.00 69.06 96 GLU A C 1
ATOM 748 O O . GLU A 1 96 ? -14.316 20.889 13.231 1.00 69.06 96 GLU A O 1
ATOM 753 N N . VAL A 1 97 ? -12.249 21.221 12.397 1.00 72.81 97 VAL A N 1
ATOM 754 C CA . VAL A 1 97 ? -11.830 19.819 12.552 1.00 72.81 97 VAL A CA 1
ATOM 755 C C . VAL A 1 97 ? -11.437 19.591 14.009 1.00 72.81 97 VAL A C 1
ATOM 757 O O . VAL A 1 97 ? -10.458 20.172 14.490 1.00 72.81 97 VAL A O 1
ATOM 760 N N . THR A 1 98 ? -12.214 18.760 14.691 1.00 71.56 98 THR A N 1
ATOM 761 C CA . THR A 1 98 ? -12.029 18.302 16.066 1.00 71.56 98 THR A CA 1
ATOM 762 C C . THR A 1 98 ? -11.761 16.796 16.067 1.00 71.56 98 THR A C 1
ATOM 764 O O . THR A 1 98 ? -11.991 16.113 15.072 1.00 71.56 98 THR A O 1
ATOM 767 N N . GLU A 1 99 ? -11.315 16.248 17.198 1.00 69.62 99 GLU A N 1
ATOM 768 C CA . GLU A 1 99 ? -11.183 14.789 17.356 1.00 69.62 99 GLU A CA 1
ATOM 769 C C . GLU A 1 99 ? -12.510 14.042 17.138 1.00 69.62 99 GLU A C 1
ATOM 771 O O . GLU A 1 99 ? -12.513 12.882 16.751 1.00 69.62 99 GLU A O 1
ATOM 776 N N . GLU A 1 100 ? -13.650 14.703 17.346 1.00 68.44 100 GLU A N 1
ATOM 777 C CA . GLU A 1 100 ? -14.978 14.087 17.233 1.00 68.44 100 GLU A CA 1
ATOM 778 C C . GLU A 1 100 ? -15.501 14.022 15.791 1.00 68.44 100 GLU A C 1
ATOM 780 O O . GLU A 1 100 ? -16.472 13.317 15.523 1.00 68.44 100 GLU A O 1
ATOM 785 N N . ASN A 1 101 ? -14.900 14.772 14.861 1.00 75.06 101 ASN A N 1
ATOM 786 C CA . ASN A 1 101 ? -15.356 14.839 13.469 1.00 75.06 101 ASN A CA 1
ATOM 787 C C . ASN A 1 101 ? -14.250 14.594 12.431 1.00 75.06 101 ASN A C 1
ATOM 789 O O . ASN A 1 101 ? -14.514 14.708 11.229 1.00 75.06 101 ASN A O 1
ATOM 793 N N . ARG A 1 102 ? -13.036 14.256 12.888 1.00 84.62 102 ARG A N 1
ATOM 794 C CA . ARG A 1 102 ? -11.935 13.830 12.023 1.00 84.62 102 ARG A CA 1
ATOM 795 C C . ARG A 1 102 ? -12.283 12.517 11.327 1.00 84.62 102 ARG A C 1
ATOM 797 O O . ARG A 1 102 ? -12.905 11.632 11.911 1.00 84.62 102 ARG A O 1
ATOM 804 N N . ARG A 1 103 ? -11.881 12.393 10.065 1.00 85.69 103 ARG A N 1
ATOM 805 C CA . ARG A 1 103 ? -12.109 11.187 9.248 1.00 85.69 103 ARG A CA 1
ATOM 806 C C . ARG A 1 103 ? -10.920 10.237 9.253 1.00 85.69 103 ARG A C 1
ATOM 808 O O . ARG A 1 103 ? -11.058 9.086 8.851 1.00 85.69 103 ARG A O 1
ATOM 815 N N . THR A 1 104 ? -9.757 10.707 9.675 1.00 91.06 104 THR A N 1
ATOM 816 C CA . THR A 1 104 ? -8.532 9.917 9.777 1.00 91.06 104 THR A CA 1
ATOM 817 C C . THR A 1 104 ? -8.254 9.553 11.225 1.00 91.06 104 THR A C 1
ATOM 819 O O . THR A 1 104 ? -8.533 10.345 12.117 1.00 91.06 104 THR A O 1
ATOM 822 N N . HIS A 1 105 ? -7.645 8.404 11.479 1.00 92.75 105 HIS A N 1
ATOM 823 C CA . HIS A 1 105 ? -7.076 8.067 12.783 1.00 92.75 105 HIS A CA 1
ATOM 824 C C . HIS A 1 105 ? -5.906 7.095 12.617 1.00 92.75 105 HIS A C 1
ATOM 826 O O . HIS A 1 105 ? -5.722 6.489 11.558 1.00 92.75 105 HIS A O 1
ATOM 832 N N . VAL A 1 106 ? -5.095 6.961 13.665 1.00 95.38 106 VAL A N 1
ATOM 833 C CA . VAL A 1 106 ? -3.939 6.063 13.679 1.00 95.38 106 VAL A CA 1
ATOM 834 C C . VAL A 1 106 ? -4.190 4.898 14.618 1.00 95.38 106 VAL A C 1
ATOM 836 O O . VAL A 1 106 ? -4.594 5.090 15.761 1.00 95.38 106 VAL A O 1
ATOM 839 N N . VAL A 1 107 ? -3.889 3.693 14.145 1.00 94.75 107 VAL A N 1
ATOM 840 C CA . VAL A 1 107 ? -3.917 2.469 14.940 1.00 94.75 107 VAL A CA 1
ATOM 841 C C . VAL A 1 107 ? -2.481 2.008 15.152 1.00 94.75 107 VAL A C 1
ATOM 843 O O . VAL A 1 107 ? -1.795 1.633 14.201 1.00 94.75 107 VAL A O 1
ATOM 846 N N . GLN A 1 108 ? -2.006 2.034 16.398 1.00 94.94 108 GLN A N 1
ATOM 847 C CA . GLN A 1 108 ? -0.703 1.461 16.729 1.00 94.94 108 GLN A CA 1
ATOM 848 C C . GLN A 1 108 ? -0.815 -0.067 16.750 1.00 94.94 108 GLN A C 1
ATOM 850 O O . GLN A 1 108 ? -1.378 -0.645 17.679 1.00 94.94 108 GLN A O 1
ATOM 855 N N . TYR A 1 109 ? -0.262 -0.728 15.738 1.00 94.75 109 TYR A N 1
ATOM 856 C CA . TYR A 1 109 ? -0.331 -2.172 15.593 1.00 94.75 109 TYR A CA 1
ATOM 857 C C . TYR A 1 109 ? 0.818 -2.719 14.743 1.00 94.75 109 TYR A C 1
ATOM 859 O O . TYR A 1 109 ? 1.034 -2.296 13.608 1.00 94.75 109 TYR A O 1
ATOM 867 N N . HIS A 1 110 ? 1.532 -3.707 15.290 1.00 92.25 110 HIS A N 1
ATOM 868 C CA . HIS A 1 110 ? 2.511 -4.497 14.553 1.00 92.25 110 HIS A CA 1
ATOM 869 C C . HIS A 1 110 ? 2.003 -5.939 14.395 1.00 92.25 110 HIS A C 1
ATOM 871 O O . HIS A 1 110 ? 1.997 -6.667 15.393 1.00 92.25 110 HIS A O 1
ATOM 877 N N . PRO A 1 111 ? 1.675 -6.405 13.172 1.00 87.69 111 PRO A N 1
ATOM 878 C CA . PRO A 1 111 ? 1.059 -7.721 12.958 1.00 87.69 111 PRO A CA 1
ATOM 879 C C . PRO A 1 111 ? 1.820 -8.912 13.546 1.00 87.69 111 PRO A C 1
ATOM 881 O O . PRO A 1 111 ? 1.222 -9.881 13.990 1.00 87.69 111 PRO A O 1
ATOM 884 N N . ALA A 1 112 ? 3.149 -8.823 13.596 1.00 86.25 112 ALA A N 1
ATOM 885 C CA . ALA A 1 112 ? 4.002 -9.886 14.135 1.00 86.25 112 ALA A CA 1
ATOM 886 C C . ALA A 1 112 ? 4.110 -9.947 15.671 1.00 86.25 112 ALA A C 1
ATOM 888 O O . ALA A 1 112 ? 4.619 -10.928 16.201 1.00 86.25 112 ALA A O 1
ATOM 889 N N . ILE A 1 113 ? 3.775 -8.866 16.383 1.00 85.12 113 ILE A N 1
ATOM 890 C CA . ILE A 1 113 ? 4.188 -8.679 17.791 1.00 85.12 113 ILE A CA 1
ATOM 891 C C . ILE A 1 113 ? 2.992 -8.362 18.684 1.00 85.12 113 ILE A C 1
ATOM 893 O O . ILE A 1 113 ? 2.946 -8.776 19.841 1.00 85.12 113 ILE A O 1
ATOM 897 N N . SER A 1 114 ? 2.033 -7.600 18.168 1.00 85.69 114 SER A N 1
ATOM 898 C CA . SER A 1 114 ? 0.895 -7.112 18.935 1.00 85.69 114 SER A CA 1
ATOM 899 C C . SER A 1 114 ? -0.349 -7.954 18.646 1.00 85.69 114 SER A C 1
ATOM 901 O O . SER A 1 114 ? -0.532 -8.389 17.510 1.00 85.69 114 SER A O 1
ATOM 903 N N . PRO A 1 115 ? -1.240 -8.172 19.629 1.00 86.50 115 PRO A N 1
ATOM 904 C CA . PRO A 1 115 ? -2.579 -8.667 19.329 1.00 86.50 115 PRO A CA 1
ATOM 905 C C . PRO A 1 115 ? -3.318 -7.654 18.441 1.00 86.50 115 PRO A C 1
ATOM 907 O O . PRO A 1 115 ? -3.115 -6.446 18.585 1.00 86.50 115 PRO A O 1
ATOM 910 N N . ARG A 1 116 ? -4.171 -8.144 17.533 1.00 89.31 116 ARG A N 1
ATOM 911 C CA . ARG A 1 116 ? -4.965 -7.295 16.633 1.00 89.31 116 ARG A CA 1
ATOM 912 C C . ARG A 1 116 ? -5.944 -6.425 17.448 1.00 89.31 116 ARG A C 1
ATOM 914 O O . ARG A 1 116 ? -6.739 -6.992 18.202 1.00 89.31 116 ARG A O 1
ATOM 921 N N . PRO A 1 117 ? -5.893 -5.084 17.335 1.00 89.50 117 PRO A N 1
ATOM 922 C CA . PRO A 1 117 ? -6.814 -4.184 18.029 1.00 89.50 117 PRO A CA 1
ATOM 923 C C . PRO A 1 117 ? -8.261 -4.342 17.552 1.00 89.50 117 PRO A C 1
ATOM 925 O O . PRO A 1 117 ? -8.507 -4.769 16.422 1.00 89.50 117 PRO A O 1
ATOM 928 N N . ALA A 1 118 ? -9.220 -3.967 18.401 1.00 86.25 118 ALA A N 1
ATOM 929 C CA . ALA A 1 118 ? -10.649 -4.074 18.094 1.00 86.25 118 ALA A CA 1
ATOM 930 C C . ALA A 1 118 ? -11.059 -3.166 16.923 1.00 86.25 118 ALA A C 1
ATOM 932 O O . ALA A 1 118 ? -11.916 -3.533 16.129 1.00 86.25 118 ALA A O 1
ATOM 933 N N . GLU A 1 119 ? -10.386 -2.029 16.777 1.00 84.19 119 GLU A N 1
ATOM 934 C CA . GLU A 1 119 ? -10.531 -1.068 15.683 1.00 84.19 119 GLU A CA 1
ATOM 935 C C . GLU A 1 119 ? -10.226 -1.702 14.318 1.00 84.19 119 GLU A C 1
ATOM 937 O O . GLU A 1 119 ? -10.771 -1.293 13.299 1.00 84.19 119 GLU A O 1
ATOM 942 N N . LEU A 1 120 ? -9.382 -2.741 14.287 1.00 83.38 120 LEU A N 1
ATOM 943 C CA . LEU A 1 120 ? -9.077 -3.486 13.066 1.00 83.38 120 LEU A CA 1
ATOM 944 C C . LEU A 1 120 ? -10.021 -4.668 12.830 1.00 83.38 120 LEU A C 1
ATOM 946 O O . LEU A 1 120 ? -9.850 -5.386 11.849 1.00 83.38 120 LEU A O 1
ATOM 950 N N . MET A 1 121 ? -10.983 -4.915 13.718 1.00 77.38 121 MET A N 1
ATOM 951 C CA . MET A 1 121 ? -12.003 -5.956 13.539 1.00 77.38 121 MET A CA 1
ATOM 952 C C . MET A 1 121 ? -13.233 -5.441 12.781 1.00 77.38 121 MET A C 1
ATOM 954 O O . MET A 1 121 ? -14.159 -6.211 12.541 1.00 77.38 121 MET A O 1
ATOM 958 N N . GLU A 1 122 ? -13.250 -4.156 12.426 1.00 76.25 122 GLU A N 1
ATOM 959 C CA . GLU A 1 122 ? -14.285 -3.542 11.599 1.00 76.25 122 GLU A CA 1
ATOM 960 C C . GLU A 1 122 ? -14.160 -3.929 10.115 1.00 76.25 122 GLU A C 1
ATOM 962 O O . GLU A 1 122 ? -13.090 -4.326 9.648 1.00 76.25 122 GLU A O 1
ATOM 967 N N . ASP A 1 123 ? -15.250 -3.765 9.359 1.00 79.00 123 ASP A N 1
ATOM 968 C CA . ASP A 1 123 ? -15.277 -4.035 7.920 1.00 79.00 123 ASP A CA 1
ATOM 969 C C . ASP A 1 123 ? -14.566 -2.915 7.140 1.00 79.00 123 ASP A C 1
ATOM 971 O O . ASP A 1 123 ? -15.067 -1.792 6.995 1.00 79.00 123 ASP A O 1
ATOM 975 N N . PHE A 1 124 ? -13.381 -3.224 6.607 1.00 81.50 124 PHE A N 1
ATOM 976 C CA . PHE A 1 124 ? -12.654 -2.341 5.696 1.00 81.50 124 PHE A CA 1
ATOM 977 C C . PHE A 1 124 ? -12.918 -2.739 4.250 1.00 81.50 124 PHE A C 1
ATOM 979 O O . PHE A 1 124 ? -12.604 -3.841 3.811 1.00 81.50 124 PHE A O 1
ATOM 986 N N . HIS A 1 125 ? -13.422 -1.788 3.472 1.00 79.88 125 HIS A N 1
ATOM 987 C CA . HIS A 1 125 ? -13.717 -1.994 2.055 1.00 79.88 125 HIS A CA 1
ATOM 988 C C . HIS A 1 125 ? -12.433 -2.060 1.221 1.00 79.88 125 HIS A C 1
ATOM 990 O O . HIS A 1 125 ? -12.386 -2.648 0.139 1.00 79.88 125 HIS A O 1
ATOM 996 N N . LYS A 1 126 ? -11.389 -1.387 1.710 1.00 82.62 126 LYS A N 1
ATOM 997 C CA . LYS A 1 126 ? -10.134 -1.149 1.008 1.00 82.62 126 LYS A CA 1
ATOM 998 C C . LYS A 1 126 ? -8.971 -1.287 1.977 1.00 82.62 126 LYS A C 1
ATOM 1000 O O . LYS A 1 126 ? -8.960 -0.626 3.014 1.00 82.62 126 LYS A O 1
ATOM 1005 N N . ILE A 1 127 ? -7.984 -2.097 1.609 1.00 89.06 127 ILE A N 1
ATOM 1006 C CA . ILE A 1 127 ? -6.755 -2.285 2.386 1.00 89.06 127 ILE A CA 1
ATOM 1007 C C . ILE A 1 127 ? -5.570 -1.904 1.515 1.00 89.06 127 ILE A C 1
ATOM 1009 O O . ILE A 1 127 ? -5.404 -2.409 0.410 1.00 89.06 127 ILE A O 1
ATOM 1013 N N . ILE A 1 128 ? -4.742 -0.998 2.012 1.00 89.25 128 ILE A N 1
ATOM 1014 C CA . ILE A 1 128 ? -3.644 -0.402 1.269 1.00 89.25 128 ILE A CA 1
ATOM 1015 C C . ILE A 1 128 ? -2.323 -0.765 1.932 1.00 89.25 128 ILE A C 1
ATOM 1017 O O . ILE A 1 128 ? -2.122 -0.477 3.107 1.00 89.25 128 ILE A O 1
ATOM 1021 N N . PHE A 1 129 ? -1.381 -1.290 1.157 1.00 92.12 129 PHE A N 1
ATOM 1022 C CA . PHE A 1 129 ? 0.024 -1.362 1.547 1.00 92.12 129 PHE A CA 1
ATOM 1023 C C . PHE A 1 129 ? 0.778 -0.219 0.874 1.00 92.12 129 PHE A C 1
ATOM 1025 O O . PHE A 1 129 ? 1.017 -0.225 -0.337 1.00 92.12 129 PHE A O 1
ATOM 1032 N N . PHE A 1 130 ? 1.112 0.807 1.659 1.00 88.81 130 PHE A N 1
ATOM 1033 C CA . PHE A 1 130 ? 1.678 2.037 1.119 1.00 88.81 130 PHE A CA 1
ATOM 1034 C C . PHE A 1 130 ? 3.114 1.840 0.625 1.00 88.81 130 PHE A C 1
ATOM 1036 O O . PHE A 1 130 ? 3.888 1.085 1.211 1.00 88.81 130 PHE A O 1
ATOM 1043 N N . ASP A 1 131 ? 3.503 2.551 -0.430 1.00 86.44 131 ASP A N 1
ATOM 1044 C CA . ASP A 1 131 ? 4.825 2.391 -1.023 1.00 86.44 131 ASP A CA 1
ATOM 1045 C C . ASP A 1 131 ? 5.968 2.843 -0.101 1.00 86.44 131 ASP A C 1
ATOM 1047 O O . ASP A 1 131 ? 6.059 4.003 0.312 1.00 86.44 131 ASP A O 1
ATOM 1051 N N . SER A 1 132 ? 6.891 1.925 0.185 1.00 87.75 132 SER A N 1
ATOM 1052 C CA . SER A 1 132 ? 8.114 2.216 0.922 1.00 87.75 132 SER A CA 1
ATOM 1053 C C . SER A 1 132 ? 9.136 1.091 0.780 1.00 87.75 132 SER A C 1
ATOM 1055 O O . SER A 1 132 ? 8.858 -0.070 1.077 1.00 87.75 132 SER A O 1
ATOM 1057 N N . GLY A 1 133 ? 10.384 1.435 0.447 1.00 86.44 133 GLY A N 1
ATOM 1058 C CA . GLY A 1 133 ? 11.494 0.469 0.429 1.00 86.44 133 GLY A CA 1
ATOM 1059 C C . GLY A 1 133 ? 11.775 -0.191 1.790 1.00 86.44 133 GLY A C 1
ATOM 1060 O O . GLY A 1 133 ? 12.508 -1.178 1.860 1.00 86.44 133 GLY A O 1
ATOM 1061 N N . LYS A 1 134 ? 11.181 0.317 2.881 1.00 91.94 134 LYS A N 1
ATOM 1062 C CA . LYS A 1 134 ? 11.284 -0.267 4.225 1.00 91.94 134 LYS A CA 1
ATOM 1063 C C . LYS A 1 134 ? 10.527 -1.586 4.378 1.00 91.94 134 LYS A C 1
ATOM 1065 O O . LYS A 1 134 ? 10.843 -2.332 5.304 1.00 91.94 134 LYS A O 1
ATOM 1070 N N . TRP A 1 135 ? 9.614 -1.926 3.463 1.00 93.44 135 TRP A N 1
ATOM 1071 C CA . TRP A 1 135 ? 8.928 -3.225 3.468 1.00 93.44 135 TRP A CA 1
ATOM 1072 C C . TRP A 1 135 ? 9.897 -4.408 3.457 1.00 93.44 135 TRP A C 1
ATOM 1074 O O . TRP A 1 135 ? 9.717 -5.355 4.216 1.00 93.44 135 TRP A O 1
ATOM 1084 N N . ARG A 1 136 ? 11.006 -4.303 2.712 1.00 91.00 136 ARG A N 1
ATOM 1085 C CA . ARG A 1 136 ? 12.059 -5.333 2.690 1.00 91.00 136 ARG A CA 1
ATOM 1086 C C . ARG A 1 136 ? 12.649 -5.617 4.065 1.00 91.00 136 ARG A C 1
ATOM 1088 O O . ARG A 1 136 ? 12.996 -6.750 4.366 1.00 91.00 136 ARG A O 1
ATOM 1095 N N . SER A 1 137 ? 12.828 -4.582 4.885 1.00 91.56 137 SER A N 1
ATOM 1096 C CA . SER A 1 137 ? 13.289 -4.752 6.265 1.00 91.56 137 SER A CA 1
ATOM 1097 C C . SER A 1 137 ? 12.177 -5.206 7.202 1.00 91.56 137 SER A C 1
ATOM 1099 O O . SER A 1 137 ? 12.460 -5.984 8.108 1.00 91.56 137 SER A O 1
ATOM 1101 N N . ALA A 1 138 ? 10.946 -4.746 6.970 1.00 91.94 138 ALA A N 1
ATOM 1102 C CA . ALA A 1 138 ? 9.780 -5.074 7.781 1.00 91.94 138 ALA A CA 1
ATOM 1103 C C . ALA A 1 138 ? 9.428 -6.568 7.722 1.00 91.94 138 ALA A C 1
ATOM 1105 O O . ALA A 1 138 ? 9.055 -7.148 8.732 1.00 91.94 138 ALA A O 1
ATOM 1106 N N . LEU A 1 139 ? 9.611 -7.199 6.559 1.00 93.81 139 LEU A N 1
ATOM 1107 C CA . LEU A 1 139 ? 9.251 -8.597 6.301 1.00 93.81 139 LEU A CA 1
ATOM 1108 C C . LEU A 1 139 ? 10.419 -9.582 6.476 1.00 93.81 139 LEU A C 1
ATOM 1110 O O . LEU A 1 139 ? 10.363 -10.716 6.008 1.00 93.81 139 LEU A O 1
ATOM 1114 N N . LYS A 1 140 ? 11.512 -9.178 7.141 1.00 90.88 140 LYS A N 1
ATOM 1115 C CA . LYS A 1 140 ? 12.700 -10.040 7.287 1.00 90.88 140 LYS A CA 1
ATOM 1116 C C . LYS A 1 140 ? 12.425 -11.313 8.086 1.00 90.88 140 LYS A C 1
ATOM 1118 O O . LYS A 1 140 ? 12.963 -12.365 7.735 1.00 90.88 140 LYS A O 1
ATOM 1123 N N . SER A 1 141 ? 11.629 -11.231 9.151 1.00 92.69 141 SER A N 1
ATOM 1124 C CA . SER A 1 141 ? 11.313 -12.383 9.999 1.00 92.69 141 SER A CA 1
ATOM 1125 C C . SER A 1 141 ? 10.114 -13.171 9.476 1.00 92.69 141 SER A C 1
ATOM 1127 O O . SER A 1 141 ? 9.238 -12.637 8.799 1.00 92.69 141 SER A O 1
ATOM 1129 N N . GLU A 1 142 ? 10.081 -14.459 9.812 1.00 93.00 142 GLU A N 1
ATOM 1130 C CA . GLU A 1 142 ? 8.946 -15.334 9.514 1.00 93.00 142 GLU A CA 1
ATOM 1131 C C . GLU A 1 142 ? 7.677 -14.870 10.234 1.00 93.00 142 GLU A C 1
ATOM 1133 O O . GLU A 1 142 ? 6.641 -14.747 9.590 1.00 93.00 142 GLU A O 1
ATOM 1138 N N . ASP A 1 143 ? 7.787 -14.477 11.507 1.00 93.44 143 ASP A N 1
ATOM 1139 C CA . ASP A 1 143 ? 6.666 -13.928 12.281 1.00 93.44 143 ASP A CA 1
ATOM 1140 C C . ASP A 1 143 ? 6.057 -12.682 11.623 1.00 93.44 143 ASP A C 1
ATOM 1142 O O . ASP A 1 143 ? 4.841 -12.500 11.633 1.00 93.44 143 ASP A O 1
ATOM 1146 N N . ALA A 1 144 ? 6.885 -11.820 11.014 1.00 92.75 144 ALA A N 1
ATOM 1147 C CA . ALA A 1 144 ? 6.385 -10.651 10.297 1.00 92.75 144 ALA A CA 1
ATOM 1148 C C . ALA A 1 144 ? 5.601 -11.042 9.051 1.00 92.75 144 ALA A C 1
ATOM 1150 O O . ALA A 1 144 ? 4.487 -10.555 8.867 1.00 92.75 144 ALA A O 1
ATOM 1151 N N . ARG A 1 145 ? 6.141 -11.951 8.234 1.00 94.94 145 ARG A N 1
ATOM 1152 C CA . ARG A 1 145 ? 5.426 -12.467 7.059 1.00 94.94 145 ARG A CA 1
ATOM 1153 C C . ARG A 1 145 ? 4.110 -13.134 7.457 1.00 94.94 145 ARG A C 1
ATOM 1155 O O . ARG A 1 145 ? 3.086 -12.830 6.856 1.00 94.94 145 ARG A O 1
ATOM 1162 N N . ALA A 1 146 ? 4.117 -13.962 8.501 1.00 94.88 146 ALA A N 1
ATOM 1163 C CA . ALA A 1 146 ? 2.921 -14.624 9.015 1.00 94.88 146 ALA A CA 1
ATOM 1164 C C . ALA A 1 146 ? 1.867 -13.621 9.513 1.00 94.88 146 ALA A C 1
ATOM 1166 O O . ALA A 1 146 ? 0.695 -13.746 9.165 1.00 94.88 146 ALA A O 1
ATOM 1167 N N . GLY A 1 147 ? 2.282 -12.592 10.260 1.00 94.50 147 GLY A N 1
ATOM 1168 C CA . GLY A 1 147 ? 1.384 -11.539 10.731 1.00 94.50 147 GLY A CA 1
ATOM 1169 C C . GLY A 1 147 ? 0.709 -10.792 9.580 1.00 94.50 147 GLY A C 1
ATOM 1170 O O . GLY A 1 147 ? -0.509 -10.672 9.554 1.00 94.50 147 GLY A O 1
ATOM 1171 N N . TYR A 1 148 ? 1.468 -10.340 8.576 1.00 94.88 148 TYR A N 1
ATOM 1172 C CA . TYR A 1 148 ? 0.871 -9.673 7.411 1.00 94.88 148 TYR A CA 1
ATOM 1173 C C . TYR A 1 148 ? 0.025 -10.620 6.547 1.00 94.88 148 TYR A C 1
ATOM 1175 O O . TYR A 1 148 ? -0.988 -10.187 6.000 1.00 94.88 148 TYR A O 1
ATOM 1183 N N . ALA A 1 149 ? 0.381 -11.904 6.451 1.00 95.69 149 ALA A N 1
ATOM 1184 C CA . ALA A 1 149 ? -0.452 -12.900 5.780 1.00 95.69 149 ALA A CA 1
ATOM 1185 C C . ALA A 1 149 ? -1.814 -13.061 6.474 1.00 95.69 149 ALA A C 1
ATOM 1187 O O . ALA A 1 149 ? -2.833 -13.143 5.794 1.00 95.69 149 ALA A O 1
ATOM 1188 N N . GLN A 1 150 ? -1.857 -13.031 7.810 1.00 94.56 150 GLN A N 1
ATOM 1189 C CA . GLN A 1 150 ? -3.113 -13.051 8.561 1.00 94.56 150 GLN A CA 1
ATOM 1190 C C . GLN A 1 150 ? -3.987 -11.828 8.243 1.00 94.56 150 GLN A C 1
ATOM 1192 O O . GLN A 1 150 ? -5.180 -11.982 7.982 1.00 94.56 150 GLN A O 1
ATOM 1197 N N . GLU A 1 151 ? -3.395 -10.631 8.199 1.00 93.69 151 GLU A N 1
ATOM 1198 C CA . GLU A 1 151 ? -4.107 -9.396 7.840 1.00 93.69 151 GLU A CA 1
ATOM 1199 C C . GLU A 1 151 ? -4.710 -9.458 6.431 1.00 93.69 151 GLU A C 1
ATOM 1201 O O . GLU A 1 151 ? -5.845 -9.034 6.206 1.00 93.69 151 GLU A O 1
ATOM 1206 N N . ILE A 1 152 ? -3.960 -10.021 5.482 1.00 94.06 152 ILE A N 1
ATOM 1207 C CA . ILE A 1 152 ? -4.408 -10.207 4.100 1.00 94.06 152 ILE A CA 1
ATOM 1208 C C . ILE A 1 152 ? -5.519 -11.257 4.029 1.00 94.06 152 ILE A C 1
ATOM 1210 O O . ILE A 1 152 ? -6.529 -11.012 3.377 1.00 94.06 152 ILE A O 1
ATOM 1214 N N . SER A 1 153 ? -5.385 -12.384 4.732 1.00 93.31 153 SER A N 1
ATOM 1215 C CA . SER A 1 153 ? -6.426 -13.418 4.790 1.00 93.31 153 SER A CA 1
ATOM 1216 C C . SER A 1 153 ? -7.747 -12.848 5.302 1.00 93.31 153 SER A C 1
ATOM 1218 O O . SER A 1 153 ? -8.786 -13.041 4.678 1.00 93.31 153 SER A O 1
ATOM 1220 N N . GLN A 1 154 ? -7.706 -12.077 6.392 1.00 91.38 154 GLN A N 1
ATOM 1221 C CA . GLN A 1 154 ? -8.900 -11.451 6.954 1.00 91.38 154 GLN A CA 1
ATOM 1222 C C . GLN A 1 154 ? -9.527 -10.441 5.982 1.00 91.38 154 GLN A C 1
ATOM 1224 O O . GLN A 1 154 ? -10.742 -10.421 5.805 1.00 91.38 154 GLN A O 1
ATOM 1229 N N . GLY A 1 155 ? -8.709 -9.639 5.295 1.00 89.62 155 GLY A N 1
ATOM 1230 C CA . GLY A 1 155 ? -9.203 -8.736 4.255 1.00 89.62 155 GLY A CA 1
ATOM 1231 C C . GLY A 1 155 ? -9.851 -9.464 3.071 1.00 89.62 155 GLY A C 1
ATOM 1232 O O . GLY A 1 155 ? -10.876 -9.014 2.565 1.00 89.62 155 GLY A O 1
ATOM 1233 N N . MET A 1 156 ? -9.297 -10.604 2.648 1.00 88.94 156 MET A N 1
ATOM 1234 C CA . MET A 1 156 ? -9.888 -11.442 1.596 1.00 88.94 156 MET A CA 1
ATOM 1235 C C . MET A 1 156 ? -11.239 -12.025 2.031 1.00 88.94 156 MET A C 1
ATOM 1237 O O . MET A 1 156 ? -12.188 -11.983 1.252 1.00 88.94 156 MET A O 1
ATOM 1241 N N . GLU A 1 157 ? -11.355 -12.508 3.273 1.00 89.25 157 GLU A N 1
ATOM 1242 C CA . GLU A 1 157 ? -12.616 -13.015 3.843 1.00 89.25 157 GLU A CA 1
ATOM 1243 C C . GLU A 1 157 ? -13.713 -11.9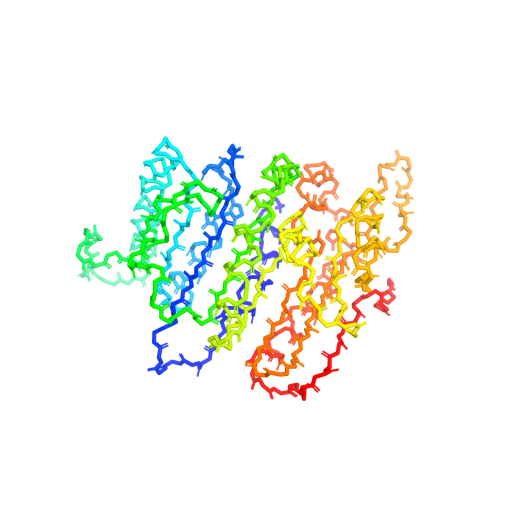40 3.890 1.00 89.25 157 GLU A C 1
ATOM 1245 O O . GLU A 1 157 ? -14.887 -12.242 3.676 1.00 89.25 157 GLU A O 1
ATOM 1250 N N . MET A 1 158 ? -13.327 -10.680 4.111 1.00 84.31 158 MET A N 1
ATOM 1251 C CA . MET A 1 158 ? -14.219 -9.515 4.075 1.00 84.31 158 MET A CA 1
ATOM 1252 C C . MET A 1 158 ? -14.558 -9.041 2.650 1.00 84.31 158 MET A C 1
ATOM 1254 O O . MET A 1 158 ? -15.363 -8.126 2.484 1.00 84.31 158 MET A O 1
ATOM 1258 N N . GLY A 1 159 ? -13.950 -9.621 1.609 1.00 81.88 159 GLY A N 1
ATOM 1259 C CA . GLY A 1 159 ? -14.127 -9.175 0.223 1.00 81.88 159 GLY A CA 1
ATOM 1260 C C . GLY A 1 159 ? -13.457 -7.831 -0.087 1.00 81.88 159 GLY A C 1
ATOM 1261 O O . GLY A 1 159 ? -13.883 -7.122 -1.003 1.00 81.88 159 GLY A O 1
ATOM 1262 N N . ALA A 1 160 ? -12.423 -7.454 0.672 1.00 84.12 160 ALA A N 1
ATOM 1263 C CA . ALA A 1 160 ? -11.742 -6.176 0.512 1.00 84.12 160 ALA A CA 1
ATOM 1264 C C . ALA A 1 160 ? -11.042 -6.055 -0.850 1.00 84.12 160 ALA A C 1
ATOM 1266 O O . ALA A 1 160 ? -10.570 -7.028 -1.448 1.00 84.12 160 ALA A O 1
ATOM 1267 N N . VAL A 1 161 ? -10.906 -4.817 -1.323 1.00 82.06 161 VAL A N 1
ATOM 1268 C CA . VAL A 1 161 ? -10.024 -4.505 -2.450 1.00 82.06 161 VAL A CA 1
ATOM 1269 C C . VAL A 1 161 ? -8.656 -4.101 -1.911 1.00 82.06 161 VAL A C 1
ATOM 1271 O O . VAL A 1 161 ? -8.524 -3.096 -1.208 1.00 82.06 161 VAL A O 1
ATOM 1274 N N . PHE A 1 162 ? -7.625 -4.860 -2.271 1.00 86.00 162 PHE A N 1
ATOM 1275 C CA . PHE A 1 162 ? -6.246 -4.551 -1.919 1.00 86.00 162 PHE A CA 1
ATOM 1276 C C . PHE A 1 162 ? -5.643 -3.553 -2.902 1.00 86.00 162 PHE A C 1
ATOM 1278 O O . PHE A 1 162 ? -5.711 -3.742 -4.114 1.00 86.00 162 PHE A O 1
ATOM 1285 N N . GLY A 1 163 ? -5.021 -2.506 -2.374 1.00 83.44 163 GLY A N 1
ATOM 1286 C CA . GLY A 1 163 ? -4.200 -1.561 -3.117 1.00 83.44 163 GLY A CA 1
ATOM 1287 C C . GLY A 1 163 ? -2.741 -1.684 -2.695 1.00 83.44 163 GLY A C 1
ATOM 1288 O O . GLY A 1 163 ? -2.426 -1.639 -1.507 1.00 83.44 163 GLY A O 1
ATOM 1289 N N . ALA A 1 164 ? -1.831 -1.816 -3.650 1.00 86.56 164 ALA A N 1
ATOM 1290 C CA . ALA A 1 164 ? -0.404 -1.796 -3.371 1.00 86.56 164 ALA A CA 1
ATOM 1291 C C . ALA A 1 164 ? 0.362 -1.068 -4.465 1.00 86.56 164 ALA A C 1
ATOM 1293 O O . ALA A 1 164 ? 0.149 -1.278 -5.656 1.00 86.56 164 ALA A O 1
ATOM 1294 N N . TRP A 1 165 ? 1.312 -0.237 -4.062 1.00 80.31 165 TRP A N 1
ATOM 1295 C CA . TRP A 1 165 ? 2.127 0.503 -5.010 1.00 80.31 165 TRP A CA 1
ATOM 1296 C C . TRP A 1 165 ? 3.608 0.349 -4.715 1.00 80.31 165 TRP A C 1
ATOM 1298 O O . TRP A 1 165 ? 4.011 0.318 -3.553 1.00 80.31 165 TRP A O 1
ATOM 1308 N N . GLY A 1 166 ? 4.427 0.289 -5.762 1.00 83.06 166 GLY A N 1
ATOM 1309 C CA . GLY A 1 166 ? 5.869 0.147 -5.637 1.00 83.06 166 GLY A CA 1
ATOM 1310 C C . GLY A 1 166 ? 6.248 -1.055 -4.770 1.00 83.06 166 GLY A C 1
ATOM 1311 O O . GLY A 1 166 ? 5.833 -2.180 -5.037 1.00 83.06 166 GLY A O 1
ATOM 1312 N N . TYR A 1 167 ? 7.010 -0.819 -3.704 1.00 89.19 167 TYR A N 1
ATOM 1313 C CA . TYR A 1 167 ? 7.389 -1.852 -2.738 1.00 89.19 167 TYR A CA 1
ATOM 1314 C C . TYR A 1 167 ? 6.260 -2.265 -1.789 1.00 89.19 167 TYR A C 1
ATOM 1316 O O . TYR A 1 167 ? 6.402 -3.274 -1.104 1.00 89.19 167 TYR A O 1
ATOM 1324 N N . GLY A 1 168 ? 5.135 -1.546 -1.762 1.00 91.00 168 GLY A N 1
ATOM 1325 C CA . GLY A 1 168 ? 3.925 -1.956 -1.043 1.00 91.00 168 GLY A CA 1
ATOM 1326 C C . GLY A 1 168 ? 3.333 -3.277 -1.543 1.00 91.00 168 GLY A C 1
ATOM 1327 O O . GLY A 1 168 ? 2.516 -3.880 -0.864 1.00 91.00 168 GLY A O 1
ATOM 1328 N N . VAL A 1 169 ? 3.767 -3.779 -2.704 1.00 92.31 169 VAL A N 1
ATOM 1329 C CA . VAL A 1 169 ? 3.364 -5.098 -3.217 1.00 92.31 169 VAL A CA 1
ATOM 1330 C C . VAL A 1 169 ? 3.997 -6.266 -2.446 1.00 92.31 169 VAL A C 1
ATOM 1332 O O . VAL A 1 169 ? 3.477 -7.377 -2.484 1.00 92.31 169 VAL A O 1
ATOM 1335 N N . LEU A 1 170 ? 5.104 -6.030 -1.730 1.00 94.75 170 LEU A N 1
ATOM 1336 C CA . LEU A 1 170 ? 5.860 -7.078 -1.035 1.00 94.75 170 LEU A CA 1
ATOM 1337 C C . LEU A 1 170 ? 5.019 -7.875 -0.022 1.00 94.75 170 LEU A C 1
ATOM 1339 O O . LEU A 1 170 ? 5.027 -9.099 -0.130 1.00 94.75 170 LEU A O 1
ATOM 1343 N N . PRO A 1 171 ? 4.266 -7.248 0.909 1.00 95.31 171 PRO A N 1
ATOM 1344 C CA . PRO A 1 171 ? 3.386 -7.977 1.825 1.00 95.31 171 PRO A CA 1
ATOM 1345 C C . PRO A 1 171 ? 2.402 -8.910 1.116 1.00 95.31 171 PRO A C 1
ATOM 1347 O O . PRO A 1 171 ? 2.186 -10.028 1.570 1.00 95.31 171 PRO A O 1
ATOM 1350 N N . LEU A 1 172 ? 1.840 -8.480 -0.019 1.00 94.62 172 LEU A N 1
ATOM 1351 C CA . LEU A 1 172 ? 0.894 -9.286 -0.791 1.00 94.62 172 LEU A CA 1
ATOM 1352 C C . LEU A 1 172 ? 1.569 -10.509 -1.410 1.00 94.62 172 LEU A C 1
ATOM 1354 O O . LEU A 1 172 ? 1.047 -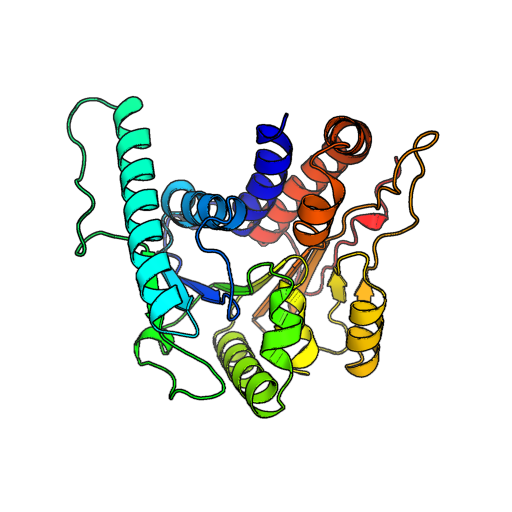11.613 -1.291 1.00 94.62 172 LEU A O 1
ATOM 1358 N N . VAL A 1 173 ? 2.740 -10.332 -2.026 1.00 95.00 173 VAL A N 1
ATOM 1359 C CA . VAL A 1 173 ? 3.501 -11.436 -2.633 1.00 95.00 173 VAL A CA 1
ATOM 1360 C C . VAL A 1 173 ? 3.967 -12.429 -1.569 1.00 95.00 173 VAL A C 1
ATOM 1362 O O . VAL A 1 173 ? 3.732 -13.627 -1.702 1.00 95.00 173 VAL A O 1
ATOM 1365 N N . GLU A 1 174 ? 4.589 -11.938 -0.496 1.00 95.19 174 GLU A N 1
ATOM 1366 C CA . GLU A 1 174 ? 5.164 -12.787 0.554 1.00 95.19 174 GLU A CA 1
ATOM 1367 C C . GLU A 1 174 ? 4.114 -13.426 1.474 1.00 95.19 174 GLU A C 1
ATOM 1369 O O . GLU A 1 174 ? 4.450 -14.324 2.245 1.00 95.19 174 GLU A O 1
ATOM 1374 N N . SER A 1 175 ? 2.842 -13.021 1.375 1.00 94.12 175 SER A N 1
ATOM 1375 C CA . SER A 1 175 ? 1.745 -13.706 2.068 1.00 94.12 175 SER A CA 1
ATOM 1376 C C . SER A 1 175 ? 1.529 -15.138 1.573 1.00 94.12 175 SER A C 1
ATOM 1378 O O . SER A 1 175 ? 1.009 -15.969 2.312 1.00 94.12 175 SER A O 1
ATOM 1380 N N . GLY A 1 176 ? 1.893 -15.428 0.316 1.00 92.50 176 GLY A N 1
ATOM 1381 C CA . GLY A 1 176 ? 1.593 -16.706 -0.334 1.00 92.50 176 GLY A CA 1
ATOM 1382 C C . GLY A 1 176 ? 0.099 -16.957 -0.584 1.00 92.50 176 GLY A C 1
ATOM 1383 O O . GLY A 1 176 ? -0.268 -18.081 -0.914 1.00 92.50 176 GLY A O 1
ATOM 1384 N N . LEU A 1 177 ? -0.755 -15.938 -0.429 1.00 92.50 177 LEU A N 1
ATOM 1385 C CA . LEU A 1 177 ? -2.214 -16.050 -0.568 1.00 92.50 177 LEU A CA 1
ATOM 1386 C C . LEU A 1 177 ? -2.733 -15.646 -1.954 1.00 92.50 177 LEU A C 1
ATOM 1388 O O . LEU A 1 177 ? -3.912 -15.831 -2.248 1.00 92.50 177 LEU A O 1
ATOM 1392 N N . LEU A 1 178 ? -1.879 -15.078 -2.812 1.00 89.50 178 LEU A N 1
ATOM 1393 C CA . LEU A 1 178 ? -2.290 -14.670 -4.153 1.00 89.50 178 LEU A CA 1
ATOM 1394 C C . LEU A 1 178 ? -2.616 -15.901 -5.027 1.00 89.50 178 LEU A C 1
ATOM 1396 O O . LEU A 1 178 ? -1.821 -16.843 -5.071 1.00 89.50 178 LEU A O 1
ATOM 1400 N N . PRO A 1 179 ? -3.745 -15.894 -5.760 1.00 82.81 179 PRO A N 1
ATOM 1401 C CA . PRO A 1 179 ? -4.097 -16.946 -6.707 1.00 82.81 179 PRO A CA 1
ATOM 1402 C C . PRO A 1 179 ? -3.031 -17.164 -7.784 1.00 82.81 179 PRO A C 1
ATOM 1404 O O . PRO A 1 179 ? -2.321 -16.242 -8.181 1.00 82.81 179 PRO A O 1
ATOM 1407 N N . ILE A 1 180 ? -2.960 -18.386 -8.321 1.00 81.38 180 ILE A N 1
ATOM 1408 C CA . ILE A 1 180 ? -1.953 -18.788 -9.324 1.00 81.38 180 ILE A CA 1
ATOM 1409 C C . ILE A 1 180 ? -2.030 -17.990 -10.640 1.00 81.38 180 ILE A C 1
ATOM 1411 O O . ILE A 1 180 ? -1.078 -17.929 -11.423 1.00 81.38 180 ILE A O 1
ATOM 1415 N N . ASP A 1 181 ? -3.189 -17.410 -10.927 1.00 78.25 181 ASP A N 1
ATOM 1416 C CA . ASP A 1 181 ? -3.452 -16.578 -12.090 1.00 78.25 181 ASP A CA 1
ATOM 1417 C C . ASP A 1 181 ? -3.389 -15.076 -11.787 1.00 78.25 181 ASP A C 1
ATOM 1419 O O . ASP A 1 181 ? -3.373 -14.291 -12.737 1.00 78.25 181 ASP A O 1
ATOM 1423 N N . ALA A 1 182 ? -3.285 -14.679 -10.514 1.00 80.56 182 ALA A N 1
ATOM 1424 C CA . ALA A 1 182 ? -3.115 -13.286 -10.135 1.00 80.56 182 ALA A CA 1
ATOM 1425 C C . ALA A 1 182 ? -1.793 -12.742 -10.689 1.00 80.56 182 ALA A C 1
ATOM 1427 O O . ALA A 1 182 ? -0.739 -13.383 -10.618 1.00 80.56 182 ALA A O 1
ATOM 1428 N N . VAL A 1 183 ? -1.864 -11.538 -11.254 1.00 85.38 183 VAL A N 1
ATOM 1429 C CA . VAL A 1 183 ? -0.713 -10.825 -11.808 1.00 85.38 183 VAL A CA 1
ATOM 1430 C C . VAL A 1 183 ? -0.487 -9.560 -10.990 1.00 85.38 183 VAL A C 1
ATOM 1432 O O . VAL A 1 183 ? -1.440 -8.856 -10.660 1.00 85.38 183 VAL A O 1
ATOM 1435 N N . VAL A 1 184 ? 0.772 -9.254 -10.677 1.00 87.31 184 VAL A N 1
ATOM 1436 C CA . VAL A 1 184 ? 1.148 -8.022 -9.971 1.00 87.31 184 VAL A CA 1
ATOM 1437 C C . VAL A 1 184 ? 2.086 -7.149 -10.802 1.00 87.31 184 VAL A C 1
ATOM 1439 O O . VAL A 1 184 ? 2.985 -7.645 -11.478 1.00 87.31 184 VAL A O 1
ATOM 1442 N N . ALA A 1 185 ? 1.916 -5.833 -10.743 1.00 84.69 185 ALA A N 1
ATOM 1443 C CA . ALA A 1 185 ? 2.895 -4.882 -11.252 1.00 84.69 185 ALA A CA 1
ATOM 1444 C C . ALA A 1 185 ? 3.960 -4.606 -10.189 1.00 84.69 185 ALA A C 1
ATOM 1446 O O . ALA A 1 185 ? 3.635 -4.288 -9.044 1.00 84.69 185 ALA A O 1
ATOM 1447 N N . ILE A 1 186 ? 5.233 -4.687 -10.582 1.00 86.38 186 ILE A N 1
ATOM 1448 C CA . ILE A 1 186 ? 6.369 -4.438 -9.686 1.00 86.38 186 ILE A CA 1
ATOM 1449 C C . ILE A 1 186 ? 7.264 -3.303 -10.213 1.00 86.38 186 ILE A C 1
ATOM 1451 O O . ILE A 1 186 ? 7.348 -3.109 -11.426 1.00 86.38 186 ILE A O 1
ATOM 1455 N N . PRO A 1 187 ? 7.943 -2.521 -9.349 1.00 81.31 187 PRO A N 1
ATOM 1456 C CA . PRO A 1 187 ? 9.000 -1.595 -9.774 1.00 81.31 187 PRO A CA 1
ATOM 1457 C C . PRO A 1 187 ? 10.169 -2.331 -10.462 1.00 81.31 187 PRO A C 1
ATOM 1459 O O . PRO A 1 187 ? 10.264 -3.556 -10.354 1.00 81.31 187 PRO A O 1
ATOM 1462 N N . PRO A 1 188 ? 11.077 -1.620 -11.167 1.00 78.19 188 PRO A N 1
ATOM 1463 C CA . PRO A 1 188 ? 12.215 -2.238 -11.850 1.00 78.19 188 PRO A CA 1
ATOM 1464 C C . PRO A 1 188 ? 13.269 -2.701 -10.835 1.00 78.19 188 PRO A C 1
ATOM 1466 O O . PRO A 1 188 ? 14.292 -2.054 -10.622 1.00 78.19 188 PRO A O 1
ATOM 1469 N N . ASP A 1 189 ? 12.992 -3.829 -10.188 1.00 82.75 189 ASP A N 1
ATOM 1470 C CA . ASP A 1 189 ? 13.818 -4.429 -9.153 1.00 82.75 189 ASP A CA 1
ATOM 1471 C C . ASP A 1 189 ? 13.888 -5.946 -9.357 1.00 82.75 189 ASP A C 1
ATOM 1473 O O . ASP A 1 189 ? 12.921 -6.679 -9.136 1.00 82.75 189 ASP A O 1
ATOM 1477 N N . VAL A 1 190 ? 15.068 -6.413 -9.770 1.00 82.50 190 VAL A N 1
ATOM 1478 C CA . VAL A 1 190 ? 15.342 -7.834 -10.023 1.00 82.50 190 VAL A CA 1
ATOM 1479 C C . VAL A 1 190 ? 15.064 -8.674 -8.780 1.00 82.50 190 VAL A C 1
ATOM 1481 O O . VAL A 1 190 ? 14.421 -9.712 -8.882 1.00 82.50 190 VAL A O 1
ATOM 1484 N N . SER A 1 191 ? 15.449 -8.190 -7.597 1.00 86.62 191 SER A N 1
ATOM 1485 C CA . SER A 1 191 ? 15.243 -8.939 -6.357 1.00 86.62 191 SER A CA 1
ATOM 1486 C C . SER A 1 191 ? 13.763 -9.076 -5.999 1.00 86.62 191 SER A C 1
ATOM 1488 O O . SER A 1 191 ? 13.377 -10.053 -5.369 1.00 86.62 191 SER A O 1
ATOM 1490 N N . LEU A 1 192 ? 12.914 -8.122 -6.399 1.00 89.25 192 LEU A N 1
ATOM 1491 C CA . LEU A 1 192 ? 11.464 -8.263 -6.245 1.00 89.25 192 LEU A CA 1
ATOM 1492 C C . LEU A 1 192 ? 10.883 -9.270 -7.250 1.00 89.25 192 LEU A C 1
ATOM 1494 O O . LEU A 1 192 ? 9.996 -10.040 -6.891 1.00 89.25 192 LEU A O 1
ATOM 1498 N N . GLY A 1 193 ? 11.411 -9.310 -8.477 1.00 90.00 193 GLY A N 1
ATOM 1499 C CA . GLY A 1 193 ? 11.075 -10.350 -9.456 1.00 90.00 193 GLY A CA 1
ATOM 1500 C C . GLY A 1 193 ? 11.458 -11.758 -8.987 1.00 90.00 193 GLY A C 1
ATOM 1501 O O . GLY A 1 193 ? 10.681 -12.700 -9.162 1.00 90.00 193 GLY A O 1
ATOM 1502 N N . ASP A 1 194 ? 12.610 -11.899 -8.329 1.00 91.75 194 ASP A N 1
ATOM 1503 C CA . ASP A 1 194 ? 13.046 -13.164 -7.729 1.00 91.75 194 ASP A CA 1
ATOM 1504 C C . ASP A 1 194 ? 12.088 -13.606 -6.616 1.00 91.75 194 ASP A C 1
ATOM 1506 O O . ASP A 1 194 ? 11.673 -14.764 -6.594 1.00 91.75 194 ASP A O 1
ATOM 1510 N N . VAL A 1 195 ? 11.671 -12.684 -5.738 1.00 93.06 195 VAL A N 1
ATOM 1511 C CA . VAL A 1 195 ? 10.669 -12.962 -4.693 1.00 93.06 195 VAL A CA 1
ATOM 1512 C C . VAL A 1 195 ? 9.342 -13.398 -5.317 1.00 93.06 195 VAL A C 1
ATOM 1514 O O . VAL A 1 195 ? 8.815 -14.441 -4.945 1.00 93.06 195 VAL A O 1
ATOM 1517 N N . CYS A 1 196 ? 8.824 -12.685 -6.321 1.00 92.69 196 CYS A N 1
ATOM 1518 C CA . CYS A 1 196 ? 7.589 -13.103 -6.995 1.00 92.69 196 CYS A CA 1
ATOM 1519 C C . CYS A 1 196 ? 7.710 -14.519 -7.582 1.00 92.69 196 CYS A C 1
ATOM 1521 O O . CYS A 1 196 ? 6.799 -15.332 -7.437 1.00 92.69 196 CYS A O 1
ATOM 1523 N N . SER A 1 197 ? 8.863 -14.843 -8.174 1.00 92.69 197 SER A N 1
ATOM 1524 C CA . SER A 1 197 ? 9.139 -16.176 -8.724 1.00 92.69 197 SER A CA 1
ATOM 1525 C C . SER A 1 197 ? 9.174 -17.257 -7.635 1.00 92.69 197 SER A C 1
ATOM 1527 O O . SER A 1 197 ? 8.636 -18.341 -7.840 1.00 92.69 197 SER A O 1
ATOM 1529 N N . GLN A 1 198 ? 9.758 -16.968 -6.466 1.00 93.69 198 GLN A N 1
ATOM 1530 C CA . GLN A 1 198 ? 9.793 -17.890 -5.321 1.00 93.69 198 GLN A CA 1
ATOM 1531 C C . GLN A 1 198 ? 8.390 -18.240 -4.809 1.00 93.69 198 GLN A C 1
ATOM 1533 O O . GLN A 1 198 ? 8.142 -19.390 -4.453 1.00 93.69 198 GLN A O 1
ATOM 1538 N N . TYR A 1 199 ? 7.474 -17.270 -4.816 1.00 92.81 199 TYR A N 1
ATOM 1539 C CA . TYR A 1 199 ? 6.082 -17.454 -4.396 1.00 92.81 199 TYR A CA 1
ATOM 1540 C C . TYR A 1 199 ? 5.146 -17.875 -5.547 1.00 92.81 199 TYR A C 1
ATOM 1542 O O . TYR A 1 199 ? 3.937 -17.941 -5.356 1.00 92.81 199 TYR A O 1
ATOM 1550 N N . ASN A 1 200 ? 5.681 -18.201 -6.733 1.00 91.62 200 ASN A N 1
ATOM 1551 C CA . ASN A 1 200 ? 4.914 -18.557 -7.938 1.00 91.62 200 ASN A CA 1
ATOM 1552 C C . ASN A 1 200 ? 3.882 -17.497 -8.372 1.00 91.62 200 ASN A C 1
ATOM 1554 O O . ASN A 1 200 ? 2.873 -17.821 -8.999 1.00 91.62 200 ASN A O 1
ATOM 1558 N N . VAL A 1 201 ? 4.140 -16.226 -8.069 1.00 91.19 201 VAL A N 1
ATOM 1559 C CA . VAL A 1 201 ? 3.279 -15.103 -8.446 1.00 91.19 201 VAL A CA 1
ATOM 1560 C C . VAL A 1 201 ? 3.683 -14.609 -9.831 1.00 91.19 201 VAL A C 1
ATOM 1562 O O . VAL A 1 201 ? 4.858 -14.331 -10.082 1.00 91.19 201 VAL A O 1
ATOM 1565 N N . LYS A 1 202 ? 2.717 -14.462 -10.744 1.00 90.00 202 LYS A N 1
ATOM 1566 C CA . LYS A 1 202 ? 2.969 -13.826 -12.043 1.00 90.00 202 LYS A CA 1
ATOM 1567 C C . LYS A 1 202 ? 3.168 -12.331 -11.839 1.00 90.00 202 LYS A C 1
ATOM 1569 O O . LYS A 1 202 ? 2.419 -11.691 -11.106 1.00 90.00 202 LYS A O 1
ATOM 1574 N N . TYR A 1 203 ? 4.143 -11.750 -12.522 1.00 88.62 203 TYR A N 1
ATOM 1575 C CA . TYR A 1 203 ? 4.423 -10.328 -12.386 1.00 88.62 203 TYR A CA 1
ATOM 1576 C C . TYR A 1 203 ? 4.756 -9.669 -13.718 1.00 88.62 203 TYR A C 1
ATOM 1578 O O . TYR A 1 203 ? 5.314 -10.287 -14.626 1.00 88.62 203 TYR A O 1
ATOM 1586 N N . LEU A 1 204 ? 4.434 -8.382 -13.803 1.00 84.00 204 LEU A N 1
ATOM 1587 C CA . LEU A 1 204 ? 4.827 -7.502 -14.891 1.00 84.00 204 LEU A CA 1
ATOM 1588 C C . LEU A 1 204 ? 5.989 -6.632 -14.430 1.00 84.00 204 LEU A C 1
ATOM 1590 O O . LEU A 1 204 ? 5.849 -5.791 -13.538 1.00 84.00 204 LEU A O 1
ATOM 1594 N N . GLN A 1 205 ? 7.146 -6.851 -15.052 1.00 74.25 205 GLN A N 1
ATOM 1595 C CA . GLN A 1 205 ? 8.302 -5.979 -14.900 1.00 74.25 205 GLN A CA 1
ATOM 1596 C C . GLN A 1 205 ? 8.252 -4.825 -15.904 1.00 74.25 205 GLN A C 1
ATOM 1598 O O . GLN A 1 205 ? 7.849 -5.044 -17.049 1.00 74.25 205 GLN A O 1
ATOM 1603 N N . PRO A 1 206 ? 8.754 -3.637 -15.523 1.00 67.19 206 PRO A N 1
ATOM 1604 C CA . PRO A 1 206 ? 8.972 -2.522 -16.434 1.00 67.19 206 PRO A CA 1
ATOM 1605 C C . PRO A 1 206 ? 9.773 -2.948 -17.666 1.00 67.19 206 PRO A C 1
ATOM 1607 O O . PRO A 1 206 ? 10.939 -3.341 -17.556 1.00 67.19 206 PRO A O 1
ATOM 1610 N N . ARG A 1 207 ? 9.151 -2.905 -18.853 1.00 61.25 207 ARG A N 1
ATOM 1611 C CA . ARG A 1 207 ? 9.815 -3.300 -20.107 1.00 61.25 207 ARG A CA 1
ATOM 1612 C C . ARG A 1 207 ? 10.847 -2.239 -20.521 1.00 61.25 207 ARG A C 1
ATOM 1614 O O . ARG A 1 207 ? 10.529 -1.062 -20.592 1.00 61.25 207 ARG A O 1
ATOM 1621 N N . ARG A 1 208 ? 12.072 -2.722 -20.793 1.00 55.19 208 ARG A N 1
ATOM 1622 C CA . ARG A 1 208 ? 13.305 -2.081 -21.315 1.00 55.19 208 ARG A CA 1
ATOM 1623 C C . ARG A 1 208 ? 13.634 -0.642 -20.853 1.00 55.19 208 ARG A C 1
ATOM 1625 O O . ARG A 1 208 ? 12.865 0.278 -21.088 1.00 55.19 208 ARG A O 1
ATOM 1632 N N . PRO A 1 209 ? 14.857 -0.399 -20.346 1.00 59.12 209 PRO A N 1
ATOM 1633 C CA . PRO A 1 209 ? 15.331 0.957 -20.100 1.00 59.12 209 PRO A CA 1
ATOM 1634 C C . PRO A 1 209 ? 15.452 1.761 -21.407 1.00 59.12 209 PRO A C 1
ATOM 1636 O O . PRO A 1 209 ? 16.185 1.372 -22.317 1.00 59.12 209 PRO A O 1
ATOM 1639 N N . TRP A 1 210 ? 14.788 2.910 -21.485 1.00 52.84 210 TRP A N 1
ATOM 1640 C CA . TRP A 1 210 ? 14.984 3.903 -22.536 1.00 52.84 210 TRP A CA 1
ATOM 1641 C C . TRP A 1 210 ? 16.108 4.840 -22.117 1.00 52.84 210 TRP A C 1
ATOM 1643 O O . TRP A 1 210 ? 15.990 5.583 -21.142 1.00 52.84 210 TRP A O 1
ATOM 1653 N N . THR A 1 211 ? 17.214 4.820 -22.856 1.00 53.00 211 THR A N 1
ATOM 1654 C CA . THR A 1 211 ? 18.268 5.823 -22.706 1.00 53.00 211 THR A CA 1
ATOM 1655 C C . THR A 1 211 ? 17.942 7.008 -23.604 1.00 53.00 211 THR A C 1
ATOM 1657 O O . THR A 1 211 ? 18.209 6.984 -24.807 1.00 53.00 211 THR A O 1
ATOM 1660 N N . VAL A 1 212 ? 17.403 8.082 -23.031 1.00 53.31 212 VAL A N 1
ATOM 1661 C CA . VAL A 1 212 ? 17.372 9.370 -23.732 1.00 53.31 212 VAL A CA 1
ATOM 1662 C C . VAL A 1 212 ? 18.800 9.924 -23.722 1.00 53.31 212 VAL A C 1
ATOM 1664 O O . VAL A 1 212 ? 19.306 10.280 -22.667 1.00 53.31 212 VAL A O 1
ATOM 1667 N N . LYS A 1 213 ? 19.484 9.912 -24.876 1.00 47.41 213 LYS A N 1
ATOM 1668 C CA . LYS A 1 213 ? 20.810 10.525 -25.154 1.00 47.41 213 LYS A CA 1
ATOM 1669 C C . LYS A 1 213 ? 21.646 10.912 -23.912 1.00 47.41 213 LYS A C 1
ATOM 1671 O O . LYS A 1 213 ? 21.690 12.077 -23.527 1.00 47.41 213 LYS A O 1
ATOM 1676 N N . GLY A 1 214 ? 22.356 9.943 -23.329 1.00 49.62 214 GLY A N 1
ATOM 1677 C CA . GLY A 1 214 ? 23.321 10.186 -22.245 1.00 49.62 214 GLY A CA 1
ATOM 1678 C C . GLY A 1 214 ? 22.730 10.313 -20.835 1.00 49.62 214 GLY A C 1
ATOM 1679 O O . GLY A 1 214 ? 23.464 10.671 -19.918 1.00 49.62 214 GLY A O 1
ATOM 1680 N N . LYS A 1 215 ? 21.440 10.019 -20.650 1.00 54.31 215 LYS A N 1
ATOM 1681 C CA . LYS A 1 215 ? 20.738 10.108 -19.362 1.00 54.31 215 LYS A CA 1
ATOM 1682 C C . LYS A 1 215 ? 20.401 8.740 -18.774 1.00 54.31 215 LYS A C 1
ATOM 1684 O O . LYS A 1 215 ? 20.476 7.719 -19.461 1.00 54.31 215 LYS A O 1
ATOM 1689 N N . LEU A 1 216 ? 20.048 8.737 -17.485 1.00 55.91 216 LEU A N 1
ATOM 1690 C CA . LEU A 1 216 ? 19.641 7.537 -16.758 1.00 55.91 216 LEU A CA 1
ATOM 1691 C C . LEU A 1 216 ? 18.430 6.866 -17.428 1.00 55.91 216 LEU A C 1
ATOM 1693 O O . LEU A 1 216 ? 17.580 7.550 -17.999 1.00 55.91 216 LEU A O 1
ATOM 1697 N N . PRO A 1 217 ? 18.355 5.531 -17.373 1.00 58.72 217 PRO A N 1
ATOM 1698 C CA . PRO A 1 217 ? 17.292 4.786 -18.021 1.00 58.72 217 PRO A CA 1
ATOM 1699 C C . PRO A 1 217 ? 15.907 5.080 -17.428 1.00 58.72 217 PRO A C 1
ATOM 1701 O O . PRO A 1 217 ? 15.709 4.965 -16.217 1.00 58.72 217 PRO A O 1
ATOM 1704 N N . VAL A 1 218 ? 14.942 5.393 -18.299 1.00 60.50 218 VAL A N 1
ATOM 1705 C CA . VAL A 1 218 ? 13.518 5.504 -17.949 1.00 60.50 218 VAL A CA 1
ATOM 1706 C C . VAL A 1 218 ? 12.794 4.214 -18.362 1.00 60.50 218 VAL A C 1
ATOM 1708 O O . VAL A 1 218 ? 13.075 3.674 -19.426 1.00 60.50 218 VAL A O 1
ATOM 1711 N N . PHE A 1 219 ? 11.890 3.691 -17.539 1.00 65.75 219 PHE A N 1
ATOM 1712 C CA . PHE A 1 219 ? 11.158 2.449 -17.768 1.00 65.75 219 PHE A CA 1
ATOM 1713 C C . PHE A 1 219 ? 9.664 2.736 -17.920 1.00 65.75 219 PHE A C 1
ATOM 1715 O O . PHE A 1 219 ? 9.144 3.672 -17.309 1.00 65.75 219 PHE A O 1
ATOM 1722 N N . THR A 1 220 ? 8.972 1.909 -18.700 1.00 65.56 220 THR A N 1
ATOM 1723 C CA . THR A 1 220 ? 7.518 1.997 -18.857 1.00 65.56 220 THR A CA 1
ATOM 1724 C C . THR A 1 220 ? 6.824 1.675 -17.526 1.00 65.56 220 THR A C 1
ATOM 1726 O O . THR A 1 220 ? 7.116 0.634 -16.928 1.00 65.56 220 THR A O 1
ATOM 1729 N N . PRO A 1 221 ? 5.934 2.547 -17.017 1.00 67.56 221 PRO A N 1
ATOM 1730 C CA . PRO A 1 221 ? 5.146 2.228 -15.836 1.00 67.56 221 PRO A CA 1
ATOM 1731 C C . PRO A 1 221 ? 4.129 1.122 -16.135 1.00 67.56 221 PRO A C 1
ATOM 1733 O O . PRO A 1 221 ? 3.602 1.040 -17.241 1.00 67.56 221 PRO A O 1
ATOM 1736 N N . HIS A 1 222 ? 3.827 0.298 -15.131 1.00 72.44 222 HIS A N 1
ATOM 1737 C CA . HIS A 1 222 ? 2.834 -0.769 -15.225 1.00 72.44 222 HIS A CA 1
ATOM 1738 C C . HIS A 1 222 ? 1.927 -0.758 -14.016 1.00 72.44 222 HIS A C 1
ATOM 1740 O O . HIS A 1 222 ? 2.336 -0.396 -12.913 1.00 72.44 222 HIS A O 1
ATOM 1746 N N . ALA A 1 223 ? 0.714 -1.229 -14.229 1.00 72.12 223 ALA A N 1
ATOM 1747 C CA . ALA A 1 223 ? -0.224 -1.519 -13.180 1.00 72.12 223 ALA A CA 1
ATOM 1748 C C . ALA A 1 223 ? -1.108 -2.672 -13.606 1.00 72.12 223 ALA A C 1
ATOM 1750 O O . ALA A 1 223 ? -1.262 -2.936 -14.796 1.00 72.12 223 ALA A O 1
ATOM 1751 N N . VAL A 1 224 ? -1.670 -3.341 -12.615 1.00 74.31 224 VAL A N 1
ATOM 1752 C CA . VAL A 1 224 ? -2.569 -4.460 -12.812 1.00 74.31 224 VAL A CA 1
ATOM 1753 C C . VAL A 1 224 ? -3.751 -4.284 -11.888 1.00 74.31 224 VAL A C 1
ATOM 1755 O O . VAL A 1 224 ? -3.584 -4.094 -10.684 1.00 74.31 224 VAL A O 1
ATOM 1758 N N . TYR A 1 225 ? -4.938 -4.387 -12.467 1.00 74.44 225 TYR A N 1
ATOM 1759 C CA . TYR A 1 225 ? -6.156 -4.678 -11.737 1.00 74.44 225 TYR A CA 1
ATOM 1760 C C . TYR A 1 225 ? -6.497 -6.156 -11.930 1.00 74.44 225 TYR A C 1
ATOM 1762 O O . TYR A 1 225 ? -6.372 -6.680 -13.036 1.00 74.44 225 TYR A O 1
ATOM 1770 N N . TRP A 1 226 ? -6.896 -6.820 -10.854 1.00 74.38 226 TRP A N 1
ATOM 1771 C CA . TRP A 1 226 ? -7.356 -8.202 -10.848 1.00 74.38 226 TRP A CA 1
ATOM 1772 C C . TRP A 1 226 ? -8.556 -8.319 -9.905 1.00 74.38 226 TRP A C 1
ATOM 1774 O O . TRP A 1 226 ? -8.610 -7.663 -8.864 1.00 74.38 226 TRP A O 1
ATOM 1784 N N . ARG A 1 227 ? -9.532 -9.157 -10.255 1.00 71.69 227 ARG A N 1
ATOM 1785 C CA . ARG A 1 227 ? -10.710 -9.425 -9.422 1.00 71.69 227 ARG A CA 1
ATOM 1786 C C . ARG A 1 227 ? -11.115 -10.886 -9.548 1.00 71.69 227 ARG A C 1
ATOM 1788 O O . ARG A 1 227 ? -11.302 -11.358 -10.669 1.00 71.69 227 ARG A O 1
ATOM 1795 N N . GLY A 1 228 ? -11.324 -11.556 -8.422 1.00 69.31 228 GLY A N 1
ATOM 1796 C CA . GLY A 1 228 ? -11.717 -12.963 -8.347 1.00 69.31 228 GLY A CA 1
ATOM 1797 C C . GLY A 1 228 ? -12.170 -13.329 -6.934 1.00 69.31 228 GLY A C 1
ATOM 1798 O O . GLY A 1 228 ? -11.851 -12.624 -5.984 1.00 69.31 228 GLY A O 1
ATOM 1799 N N . ASP A 1 229 ? -12.971 -14.389 -6.805 1.00 71.12 229 ASP A N 1
ATOM 1800 C CA . ASP A 1 229 ? -13.391 -14.971 -5.517 1.00 71.12 229 ASP A CA 1
ATOM 1801 C C . ASP A 1 229 ? -13.942 -13.974 -4.476 1.00 71.12 229 ASP A C 1
ATOM 1803 O O . ASP A 1 229 ? -13.733 -14.120 -3.277 1.00 71.12 229 ASP A O 1
ATOM 1807 N N . GLY A 1 230 ? -14.667 -12.944 -4.929 1.00 72.62 230 GLY A N 1
ATOM 1808 C CA . GLY A 1 230 ? -15.325 -11.970 -4.048 1.00 72.62 230 GLY A CA 1
ATOM 1809 C C . GLY A 1 230 ? -14.438 -10.828 -3.540 1.00 72.62 230 GLY A C 1
ATOM 1810 O O . GLY A 1 230 ? -14.965 -9.919 -2.909 1.00 72.62 230 GLY A O 1
ATOM 1811 N N . TRP A 1 231 ? -13.146 -10.809 -3.879 1.00 79.88 231 TRP A N 1
ATOM 1812 C CA . TRP A 1 231 ? -12.200 -9.746 -3.524 1.00 79.88 231 TRP A CA 1
ATOM 1813 C C . TRP A 1 231 ? -11.474 -9.208 -4.774 1.00 79.88 231 TRP A C 1
ATOM 1815 O O . TRP A 1 231 ? -11.734 -9.632 -5.908 1.00 79.88 231 TRP A O 1
ATOM 1825 N N . GLY A 1 232 ? -10.595 -8.216 -4.606 1.00 78.25 232 GLY A N 1
ATOM 1826 C CA . GLY A 1 232 ? -9.842 -7.650 -5.728 1.00 78.25 232 GLY A CA 1
ATOM 1827 C C . GLY A 1 232 ? -8.475 -7.097 -5.357 1.00 78.25 232 GLY A C 1
ATOM 1828 O O . GLY A 1 232 ? -8.190 -6.811 -4.198 1.00 78.25 232 GLY A O 1
ATOM 1829 N N . LEU A 1 233 ? -7.633 -6.917 -6.367 1.00 81.75 233 LEU A N 1
ATOM 1830 C CA . LEU A 1 233 ? -6.272 -6.426 -6.250 1.00 81.75 233 LEU A CA 1
ATOM 1831 C C . LEU A 1 233 ? -6.014 -5.320 -7.269 1.00 81.75 233 LEU A C 1
ATOM 1833 O O . LEU A 1 233 ? -6.301 -5.464 -8.453 1.00 81.75 233 LEU A O 1
ATOM 1837 N N . PHE A 1 234 ? -5.390 -4.244 -6.813 1.00 79.69 234 PHE A N 1
ATOM 1838 C CA . PHE A 1 234 ? -4.793 -3.223 -7.649 1.00 79.69 234 PHE A CA 1
ATOM 1839 C C . PHE A 1 234 ? -3.323 -3.046 -7.267 1.00 79.69 234 PHE A C 1
ATOM 1841 O O . PHE A 1 234 ? -3.004 -2.710 -6.126 1.00 79.69 234 PHE A O 1
ATOM 1848 N N . THR A 1 235 ? -2.424 -3.272 -8.224 1.00 83.38 235 THR A N 1
ATOM 1849 C CA . THR A 1 235 ? -0.978 -3.084 -8.048 1.00 83.38 235 THR A CA 1
ATOM 1850 C C . THR A 1 235 ? -0.417 -2.121 -9.077 1.00 83.38 235 THR A C 1
ATOM 1852 O O . THR A 1 235 ? -0.891 -2.084 -10.208 1.00 83.38 235 THR A O 1
ATOM 1855 N N . SER A 1 236 ? 0.614 -1.357 -8.721 1.00 78.25 236 SER A N 1
ATOM 1856 C CA . SER A 1 236 ? 1.310 -0.480 -9.669 1.00 78.25 236 SER A CA 1
ATOM 1857 C C . SER A 1 236 ? 2.795 -0.347 -9.351 1.00 78.25 236 SER A C 1
ATOM 1859 O O . SER A 1 236 ? 3.194 -0.310 -8.189 1.00 78.25 236 SER A O 1
ATOM 1861 N N . SER A 1 237 ? 3.627 -0.229 -10.388 1.00 76.19 237 SER A N 1
ATOM 1862 C CA . SER A 1 237 ? 5.068 0.029 -10.270 1.00 76.19 237 SER A CA 1
ATOM 1863 C C . SER A 1 237 ? 5.399 1.491 -9.914 1.00 76.19 237 SER A C 1
ATOM 1865 O O . SER A 1 237 ? 6.514 1.805 -9.481 1.00 76.19 237 SER A O 1
ATOM 1867 N N . ILE A 1 238 ? 4.418 2.388 -10.047 1.00 67.50 238 ILE A N 1
ATOM 1868 C CA . ILE A 1 238 ? 4.425 3.781 -9.582 1.00 67.50 238 ILE A CA 1
ATOM 1869 C C . ILE A 1 238 ? 3.860 3.788 -8.144 1.00 67.50 238 ILE A C 1
ATOM 1871 O O . ILE A 1 238 ? 2.780 3.222 -7.996 1.00 67.50 238 ILE A O 1
ATOM 1875 N N . PRO A 1 239 ? 4.470 4.396 -7.090 1.00 60.12 239 PRO A N 1
ATOM 1876 C CA . PRO A 1 239 ? 5.472 5.470 -7.068 1.00 60.12 239 PRO A CA 1
ATOM 1877 C C . PRO A 1 239 ? 6.947 5.086 -6.984 1.00 60.12 239 PRO A C 1
ATOM 1879 O O . PRO A 1 239 ? 7.774 5.944 -7.283 1.00 60.12 239 PRO A O 1
ATOM 1882 N N . SER A 1 240 ? 7.311 3.869 -6.582 1.00 63.03 240 SER A N 1
ATOM 1883 C CA . SER A 1 240 ? 8.713 3.501 -6.304 1.00 63.03 240 SER A CA 1
ATOM 1884 C C . SER A 1 240 ? 9.652 3.838 -7.446 1.00 63.03 240 SER A C 1
ATOM 1886 O O . SER A 1 240 ? 10.777 4.286 -7.234 1.00 63.03 240 SER A O 1
ATOM 1888 N N . TYR A 1 241 ? 9.164 3.668 -8.668 1.00 61.28 241 TYR A N 1
ATOM 1889 C CA . TYR A 1 241 ? 9.868 4.041 -9.875 1.00 61.28 241 TYR A CA 1
ATOM 1890 C C . TYR A 1 241 ? 10.044 5.570 -10.040 1.00 61.28 241 TYR A C 1
ATOM 1892 O O . TYR A 1 241 ? 11.132 6.073 -10.315 1.00 61.28 241 TYR A O 1
ATOM 1900 N N . ILE A 1 242 ? 8.983 6.332 -9.791 1.00 57.31 242 ILE A N 1
ATOM 1901 C CA . ILE A 1 242 ? 8.933 7.793 -9.912 1.00 57.31 242 ILE A CA 1
ATOM 1902 C C . ILE A 1 242 ? 9.762 8.501 -8.830 1.00 57.31 242 ILE A C 1
ATOM 1904 O O . ILE A 1 242 ? 10.515 9.429 -9.127 1.00 57.31 242 ILE A O 1
ATOM 1908 N N . CYS A 1 243 ? 9.677 8.053 -7.578 1.00 54.25 243 CYS A N 1
ATOM 1909 C CA . CYS A 1 243 ? 10.378 8.673 -6.452 1.00 54.25 243 CYS A CA 1
ATOM 1910 C C . CYS A 1 243 ? 11.890 8.451 -6.471 1.00 54.25 243 CYS A C 1
ATOM 1912 O O . CYS A 1 243 ? 12.626 9.242 -5.881 1.00 54.25 243 CYS A O 1
ATOM 1914 N N . THR A 1 244 ? 12.352 7.392 -7.135 1.00 53.59 244 THR A N 1
ATOM 1915 C CA . THR A 1 244 ? 13.776 7.051 -7.232 1.00 53.59 244 THR A CA 1
ATOM 1916 C C . THR A 1 244 ? 14.453 7.663 -8.462 1.00 53.59 244 THR A C 1
ATOM 1918 O O . THR A 1 244 ? 15.651 7.928 -8.404 1.00 53.59 244 THR A O 1
ATOM 1921 N N . VAL A 1 245 ? 13.711 7.948 -9.544 1.00 53.81 245 VAL A N 1
ATOM 1922 C CA . VAL A 1 245 ? 14.281 8.389 -10.836 1.00 53.81 245 VAL A CA 1
ATOM 1923 C C . VAL A 1 245 ? 14.004 9.866 -11.183 1.00 53.81 245 VAL A C 1
ATOM 1925 O O . VAL A 1 245 ? 14.812 10.489 -11.870 1.00 53.81 245 VAL A O 1
ATOM 1928 N N . LEU A 1 246 ? 12.902 10.477 -10.720 1.00 53.84 246 LEU A N 1
ATOM 1929 C CA . LEU A 1 246 ? 12.352 11.689 -11.363 1.00 53.84 246 LEU A CA 1
ATOM 1930 C C . LEU A 1 246 ? 12.692 13.098 -10.837 1.00 53.84 246 LEU A C 1
ATOM 1932 O O . LEU A 1 246 ? 12.242 14.042 -11.490 1.00 53.84 246 LEU A O 1
ATOM 1936 N N . PRO A 1 247 ? 13.473 13.367 -9.770 1.00 55.38 247 PRO A N 1
ATOM 1937 C CA . PRO A 1 247 ? 13.765 14.762 -9.418 1.00 55.38 247 PRO A CA 1
ATOM 1938 C C . PRO A 1 247 ? 14.461 15.567 -10.533 1.00 55.38 247 PRO A C 1
ATOM 1940 O O . PRO A 1 247 ? 14.297 16.783 -10.579 1.00 55.38 247 PRO A O 1
ATOM 1943 N N . THR A 1 248 ? 15.196 14.907 -11.438 1.00 55.00 248 THR A N 1
ATOM 1944 C CA . THR A 1 248 ? 15.965 15.547 -12.525 1.00 55.00 248 THR A CA 1
ATOM 1945 C C . THR A 1 248 ? 15.469 15.238 -13.941 1.00 55.00 248 THR A C 1
ATOM 1947 O O . THR A 1 248 ? 15.857 15.936 -14.871 1.00 55.00 248 THR A O 1
ATOM 1950 N N . GLU A 1 249 ? 14.618 14.226 -14.130 1.00 56.03 249 GLU A N 1
ATOM 1951 C CA . GLU A 1 249 ? 14.206 13.725 -15.462 1.00 56.03 249 GLU A CA 1
ATOM 1952 C C . GLU A 1 249 ? 12.686 13.818 -15.706 1.00 56.03 249 GLU A C 1
ATOM 1954 O O . GLU A 1 249 ? 12.154 13.273 -16.670 1.00 56.03 249 GLU A O 1
ATOM 1959 N N . TYR A 1 250 ? 11.987 14.549 -14.835 1.00 56.66 250 TYR A N 1
ATOM 1960 C CA . TYR A 1 250 ? 10.536 14.738 -14.825 1.00 56.66 250 TYR A CA 1
ATOM 1961 C C . TYR A 1 250 ? 9.932 15.112 -16.193 1.00 56.66 250 TYR A C 1
ATOM 1963 O O . TYR A 1 250 ? 8.974 14.474 -16.626 1.00 56.66 250 TYR A O 1
ATOM 1971 N N . ASP A 1 251 ? 10.481 16.122 -16.878 1.00 59.38 251 ASP A N 1
ATOM 1972 C CA . ASP A 1 251 ? 9.893 16.615 -18.135 1.00 59.38 251 ASP A CA 1
ATOM 1973 C C . ASP A 1 251 ? 9.939 15.541 -19.230 1.00 59.38 251 ASP A C 1
ATOM 1975 O O . ASP A 1 251 ? 8.993 15.388 -19.993 1.00 59.38 251 ASP A O 1
ATOM 1979 N N . HIS A 1 252 ? 10.985 14.711 -19.228 1.00 60.16 252 HIS A N 1
ATOM 1980 C CA . HIS A 1 252 ? 11.168 13.635 -20.203 1.00 60.16 252 HIS A CA 1
ATOM 1981 C C . HIS A 1 252 ? 10.203 12.478 -19.940 1.00 60.16 252 HIS A C 1
ATOM 1983 O O . HIS A 1 252 ? 9.677 11.875 -20.870 1.00 60.16 252 HIS A O 1
ATOM 1989 N N . PHE A 1 253 ? 9.946 12.172 -18.666 1.00 59.59 253 PHE A N 1
ATOM 1990 C CA . PHE A 1 253 ? 8.928 11.196 -18.291 1.00 59.59 253 PHE A CA 1
ATOM 1991 C C . PHE A 1 253 ? 7.527 11.666 -18.688 1.00 59.59 253 PHE A C 1
ATOM 1993 O O . PHE A 1 253 ? 6.749 10.877 -19.215 1.00 59.59 253 PHE A O 1
ATOM 2000 N N . GLN A 1 254 ? 7.213 12.947 -18.475 1.00 58.84 254 GLN A N 1
ATOM 2001 C CA . GLN A 1 254 ? 5.924 13.510 -18.865 1.00 58.84 254 GLN A CA 1
ATOM 2002 C C . GLN A 1 254 ? 5.739 13.513 -20.390 1.00 58.84 254 GLN A C 1
ATOM 2004 O O . GLN A 1 254 ? 4.669 13.136 -20.860 1.00 58.84 254 GLN A O 1
ATOM 2009 N N . GLU A 1 255 ? 6.760 13.905 -21.156 1.00 61.25 255 GLU A N 1
ATOM 2010 C CA . GLU A 1 255 ? 6.728 13.864 -22.625 1.00 61.25 255 GLU A CA 1
ATOM 2011 C C . GLU A 1 255 ? 6.539 12.440 -23.162 1.00 61.25 255 GLU A C 1
ATOM 2013 O O . GLU A 1 255 ? 5.790 12.245 -24.113 1.00 61.25 255 GLU A O 1
ATOM 2018 N N . ALA A 1 256 ? 7.188 11.448 -22.546 1.00 58.38 256 ALA A N 1
ATOM 2019 C CA . ALA A 1 256 ? 7.137 10.065 -23.013 1.00 58.38 256 ALA A CA 1
ATOM 2020 C C . ALA A 1 256 ? 5.874 9.305 -22.573 1.00 58.38 256 ALA A C 1
ATOM 2022 O O . ALA A 1 256 ? 5.407 8.440 -23.305 1.00 58.38 256 ALA A O 1
ATOM 2023 N N . TYR A 1 257 ? 5.336 9.588 -21.382 1.00 56.03 257 TYR A N 1
ATOM 2024 C CA . TYR A 1 257 ? 4.310 8.739 -20.761 1.00 56.03 257 TYR A CA 1
ATOM 2025 C C . TYR A 1 257 ? 3.050 9.481 -20.315 1.00 56.03 257 TYR A C 1
ATOM 2027 O O . TYR A 1 257 ? 2.118 8.830 -19.855 1.00 56.03 257 TYR A O 1
ATOM 2035 N N . GLY A 1 258 ? 2.975 10.810 -20.455 1.00 57.56 258 GLY A N 1
ATOM 2036 C CA . GLY A 1 258 ? 1.843 11.609 -19.970 1.00 57.56 258 GLY A CA 1
ATOM 2037 C C . GLY A 1 258 ? 0.477 11.155 -20.501 1.00 57.56 258 GLY A C 1
ATOM 2038 O O . GLY A 1 258 ? -0.442 10.987 -19.707 1.00 57.56 258 GLY A O 1
ATOM 2039 N N . SER A 1 259 ? 0.366 10.888 -21.808 1.00 56.59 259 SER A N 1
ATOM 2040 C CA . SER A 1 259 ? -0.885 10.424 -22.439 1.00 56.59 259 SER A CA 1
ATOM 2041 C C . SER A 1 259 ? -1.234 8.981 -22.061 1.00 56.59 259 SER A C 1
ATOM 2043 O O . SER A 1 259 ? -2.367 8.699 -21.697 1.00 56.59 259 SER A O 1
ATOM 2045 N N . ALA A 1 260 ? -0.253 8.071 -22.078 1.00 55.66 260 ALA A N 1
ATOM 2046 C CA . ALA A 1 260 ? -0.451 6.664 -21.706 1.00 55.66 260 ALA A CA 1
ATOM 2047 C C . ALA A 1 260 ? -0.927 6.511 -20.253 1.00 55.66 260 ALA A C 1
ATOM 2049 O O . ALA A 1 260 ? -1.709 5.630 -19.907 1.00 55.66 260 ALA A O 1
ATOM 2050 N N . ILE A 1 261 ? -0.446 7.402 -19.393 1.00 54.97 261 ILE A N 1
ATOM 2051 C CA . ILE A 1 261 ? -0.865 7.519 -18.008 1.00 54.97 261 ILE A CA 1
ATOM 2052 C C . ILE A 1 261 ? -2.315 8.003 -17.888 1.00 54.97 261 ILE A C 1
ATOM 2054 O O . ILE A 1 261 ? -3.038 7.489 -17.042 1.00 54.97 261 ILE A O 1
ATOM 2058 N N . GLU A 1 262 ? -2.735 8.974 -18.698 1.00 55.06 262 GLU A N 1
ATOM 2059 C CA . GLU A 1 262 ? -4.112 9.484 -18.717 1.00 55.06 262 GLU A CA 1
ATOM 2060 C C . GLU A 1 262 ? -5.097 8.408 -19.206 1.00 55.06 262 GLU A C 1
ATOM 2062 O O . GLU A 1 262 ? -6.129 8.180 -18.579 1.00 55.06 262 GLU A O 1
ATOM 2067 N N . ASP A 1 263 ? -4.734 7.650 -20.244 1.00 53.72 263 ASP A N 1
ATOM 2068 C CA . ASP A 1 263 ? -5.523 6.506 -20.723 1.00 53.72 263 ASP A CA 1
ATOM 2069 C C . ASP A 1 263 ? -5.619 5.388 -19.676 1.00 53.72 263 ASP A C 1
ATOM 2071 O O . ASP A 1 263 ? -6.679 4.795 -19.470 1.00 53.72 263 ASP A O 1
ATOM 2075 N N . PHE A 1 264 ? -4.522 5.120 -18.966 1.00 53.41 264 PHE A N 1
ATOM 2076 C CA . PHE A 1 264 ? -4.503 4.149 -17.877 1.00 53.41 264 PHE A CA 1
ATOM 2077 C C . PHE A 1 264 ? -5.378 4.600 -16.689 1.00 53.41 264 PHE A C 1
ATOM 2079 O O . PHE A 1 264 ? -6.118 3.799 -16.117 1.00 53.41 264 PHE A O 1
ATOM 2086 N N . VAL A 1 265 ? -5.342 5.889 -16.355 1.00 52.56 265 VAL A N 1
ATOM 2087 C CA . VAL A 1 265 ? -6.238 6.545 -15.392 1.00 52.56 265 VAL A CA 1
ATOM 2088 C C . VAL A 1 265 ? -7.708 6.327 -15.766 1.00 52.56 265 VAL A C 1
ATOM 2090 O O . VAL A 1 265 ? -8.476 5.833 -14.942 1.00 52.56 265 VAL A O 1
ATOM 2093 N N . ASN A 1 266 ? -8.072 6.594 -17.024 1.00 53.00 266 ASN A N 1
ATOM 2094 C CA . ASN A 1 266 ? -9.435 6.430 -17.532 1.00 53.00 266 ASN A CA 1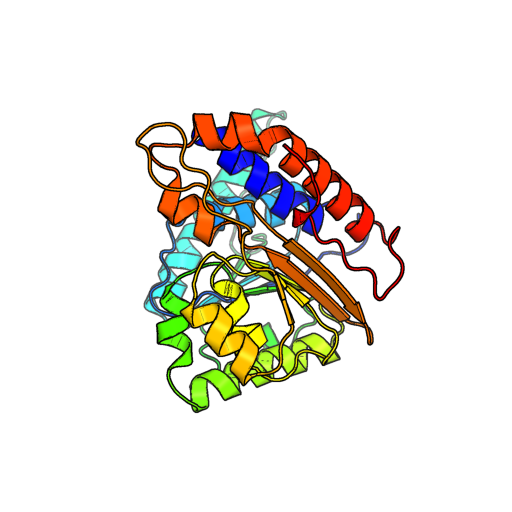
ATOM 2095 C C . ASN A 1 266 ? -9.877 4.959 -17.479 1.00 53.00 266 ASN A C 1
ATOM 2097 O O . ASN A 1 266 ? -11.019 4.653 -17.138 1.00 53.00 266 ASN A O 1
ATOM 2101 N N . GLY A 1 267 ? -8.953 4.033 -17.760 1.00 51.19 267 GLY A N 1
ATOM 2102 C CA . GLY A 1 267 ? -9.175 2.606 -17.563 1.00 51.19 267 GLY A CA 1
ATOM 2103 C C . GLY A 1 267 ? -9.565 2.295 -16.118 1.00 51.19 267 GLY A C 1
ATOM 2104 O O . GLY A 1 267 ? -10.599 1.674 -15.875 1.00 51.19 267 GLY A O 1
ATOM 2105 N N . LEU A 1 268 ? -8.782 2.746 -15.136 1.00 50.97 268 LEU A N 1
ATOM 2106 C CA . LEU A 1 268 ? -9.077 2.473 -13.726 1.00 50.97 268 LEU A CA 1
ATOM 2107 C C . LEU A 1 268 ? -10.405 3.035 -13.246 1.00 50.97 268 LEU A C 1
ATOM 2109 O O . LEU A 1 268 ? -11.044 2.390 -12.417 1.00 50.97 268 LEU A O 1
ATOM 2113 N N . GLU A 1 269 ? -10.839 4.176 -13.775 1.00 48.84 269 GLU A N 1
ATOM 2114 C CA . GLU A 1 269 ? -12.198 4.663 -13.538 1.00 48.84 269 GLU A CA 1
ATOM 2115 C C . GLU A 1 269 ? -13.232 3.654 -14.062 1.00 48.84 269 GLU A C 1
ATOM 2117 O O . GLU A 1 269 ? -14.127 3.258 -13.321 1.00 48.84 269 GLU A O 1
ATOM 2122 N N . GLY A 1 270 ? -13.072 3.118 -15.277 1.00 48.12 270 GLY A N 1
ATOM 2123 C CA . GLY A 1 270 ? -13.940 2.051 -15.806 1.00 48.12 270 GLY A CA 1
ATOM 2124 C C . GLY A 1 270 ? -13.931 0.758 -14.969 1.00 48.12 270 GLY A C 1
ATOM 2125 O O . GLY A 1 270 ? -14.982 0.167 -14.709 1.00 48.12 270 GLY A O 1
ATOM 2126 N N . ALA A 1 271 ? -12.761 0.337 -14.464 1.00 46.53 271 ALA A N 1
ATOM 2127 C CA . ALA A 1 271 ? -12.641 -0.774 -13.505 1.00 46.53 271 ALA A CA 1
ATOM 2128 C C . ALA A 1 271 ? -13.449 -0.522 -12.229 1.00 46.53 271 ALA A C 1
ATOM 2130 O O . ALA A 1 271 ? -14.141 -1.408 -11.720 1.00 46.53 271 ALA A O 1
ATOM 2131 N N . TYR A 1 272 ? -13.368 0.710 -11.740 1.00 49.78 272 TYR A N 1
ATOM 2132 C CA . TYR A 1 272 ? -14.030 1.195 -10.546 1.00 49.78 272 TYR A CA 1
ATOM 2133 C C . TYR A 1 272 ? -15.565 1.228 -10.685 1.00 49.78 272 TYR A C 1
ATOM 2135 O O . TYR A 1 272 ? -16.264 0.845 -9.747 1.00 49.78 272 TYR A O 1
ATOM 2143 N N . TYR A 1 273 ? -16.111 1.586 -11.852 1.00 48.03 273 TYR A N 1
ATOM 2144 C CA . TYR A 1 273 ? -17.562 1.574 -12.112 1.00 48.03 273 TYR A CA 1
ATOM 2145 C C . TYR A 1 273 ? -18.164 0.165 -12.274 1.00 48.03 273 TYR A C 1
ATOM 2147 O O . TYR A 1 273 ? -19.362 0.025 -12.524 1.00 48.03 273 TYR A O 1
ATOM 2155 N N . GLY A 1 274 ? -17.362 -0.897 -12.124 1.00 45.56 274 GLY A N 1
ATOM 2156 C CA . GLY A 1 274 ? -17.816 -2.269 -12.359 1.00 45.56 274 GLY A CA 1
ATOM 2157 C C . GLY A 1 274 ? -18.113 -2.552 -13.833 1.00 45.56 274 GLY A C 1
ATOM 2158 O O . GLY A 1 274 ? -18.768 -3.544 -14.146 1.00 45.56 274 GLY A O 1
ATOM 2159 N N . GLU A 1 275 ? -17.616 -1.707 -14.739 1.00 47.97 275 GLU A N 1
ATOM 2160 C CA . GLU A 1 275 ? -17.729 -1.898 -16.189 1.00 47.97 275 GLU A CA 1
ATOM 2161 C C . GLU A 1 275 ? -16.776 -2.996 -16.687 1.00 47.97 275 GLU A C 1
ATOM 2163 O O . GLU A 1 275 ? -16.851 -3.430 -17.838 1.00 47.97 275 GLU A O 1
ATOM 2168 N N . LEU A 1 276 ? -15.912 -3.500 -15.798 1.00 47.59 276 LEU A N 1
ATOM 2169 C CA . LEU A 1 276 ? -15.051 -4.645 -16.043 1.00 47.59 276 LEU A CA 1
ATOM 2170 C C . LEU A 1 276 ? -15.620 -5.917 -15.438 1.00 47.59 276 LEU A C 1
ATOM 2172 O O . LEU A 1 276 ? -15.921 -6.007 -14.247 1.00 47.59 276 LEU A O 1
ATOM 2176 N N . SER A 1 277 ? -15.707 -6.938 -16.285 1.00 44.62 277 SER A N 1
ATOM 2177 C CA . SER A 1 277 ? -15.987 -8.298 -15.845 1.00 44.62 277 SER A CA 1
ATOM 2178 C C . SER A 1 277 ? -14.897 -8.796 -14.874 1.00 44.62 277 SER A C 1
ATOM 2180 O O . SER A 1 277 ? -13.730 -8.418 -15.007 1.00 44.62 277 SER A O 1
ATOM 2182 N N . PRO A 1 278 ? -15.240 -9.663 -13.905 1.00 46.16 278 PRO A N 1
ATOM 2183 C CA . PRO A 1 278 ? -14.255 -10.366 -13.081 1.00 46.16 278 PRO A CA 1
ATOM 2184 C C . PRO A 1 278 ? -13.217 -11.115 -13.936 1.00 46.16 278 PRO A C 1
ATOM 2186 O O . PRO A 1 278 ? -13.537 -11.578 -15.030 1.00 46.16 278 PRO A O 1
ATOM 2189 N N . GLY A 1 279 ? -11.979 -11.236 -13.448 1.00 47.12 279 GLY A N 1
ATOM 2190 C CA . GLY A 1 279 ? -10.879 -11.894 -14.168 1.00 47.12 279 GLY A CA 1
ATOM 2191 C C . GLY A 1 279 ? -10.249 -11.077 -15.306 1.00 47.12 279 GLY A C 1
ATOM 2192 O O . GLY A 1 279 ? -9.418 -11.607 -16.043 1.00 47.12 279 GLY A O 1
ATOM 2193 N N . ILE A 1 280 ? -10.617 -9.800 -15.469 1.00 51.12 280 ILE A N 1
ATOM 2194 C CA . ILE A 1 280 ? -9.986 -8.901 -16.443 1.00 51.12 280 ILE A CA 1
ATOM 2195 C C . ILE A 1 280 ? -8.674 -8.363 -15.879 1.00 51.12 280 ILE A C 1
ATOM 2197 O O . ILE A 1 280 ? -8.649 -7.744 -14.817 1.00 51.12 280 ILE A O 1
ATOM 2201 N N . TYR A 1 281 ? -7.604 -8.574 -16.641 1.00 57.06 281 TYR A N 1
ATOM 2202 C CA . TYR A 1 281 ? -6.326 -7.904 -16.471 1.00 57.06 281 TYR A CA 1
ATOM 2203 C C . TYR A 1 281 ? -6.177 -6.845 -17.565 1.00 57.06 281 TYR A C 1
ATOM 2205 O O . TYR A 1 281 ? -6.542 -7.072 -18.721 1.00 57.06 281 TYR A O 1
ATOM 2213 N N . TRP A 1 282 ? -5.575 -5.715 -17.218 1.00 53.16 282 TRP A N 1
ATOM 2214 C CA . TRP A 1 282 ? -5.006 -4.808 -18.203 1.00 53.16 282 TRP A CA 1
ATOM 2215 C C . TRP A 1 282 ? -3.520 -4.677 -17.937 1.00 53.16 282 TRP A C 1
ATOM 2217 O O . TRP A 1 282 ? -3.112 -4.211 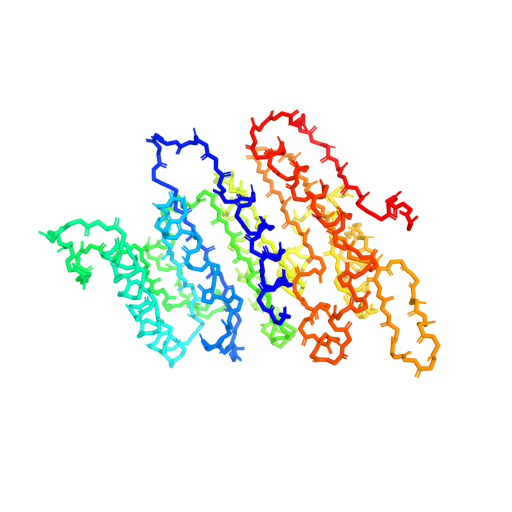-16.878 1.00 53.16 282 TRP A O 1
ATOM 2227 N N . ASP A 1 283 ? -2.726 -5.130 -18.902 1.00 54.44 283 ASP A N 1
ATOM 2228 C CA . ASP A 1 283 ? -1.305 -4.834 -18.961 1.00 54.44 283 ASP A CA 1
ATOM 2229 C C . ASP A 1 283 ? -1.133 -3.555 -19.786 1.00 54.44 283 ASP A C 1
ATOM 2231 O O . ASP A 1 283 ? -1.299 -3.551 -21.003 1.00 54.44 283 ASP A O 1
ATOM 2235 N N . ILE A 1 284 ? -0.807 -2.451 -19.119 1.00 48.34 284 ILE A N 1
ATOM 2236 C CA . ILE A 1 284 ? -0.540 -1.173 -19.793 1.00 48.34 284 ILE A CA 1
ATOM 2237 C C . ILE A 1 284 ? 0.834 -1.129 -20.484 1.00 48.34 284 ILE A C 1
ATOM 2239 O O . ILE A 1 284 ? 1.205 -0.101 -21.043 1.00 48.34 284 ILE A O 1
ATOM 2243 N N . SER A 1 285 ? 1.608 -2.225 -20.464 1.00 48.66 285 SER A N 1
ATOM 2244 C CA . SER A 1 285 ? 2.888 -2.336 -21.178 1.00 48.66 285 SER A CA 1
ATOM 2245 C C . SER A 1 285 ? 2.768 -2.314 -22.697 1.00 48.66 285 SER A C 1
ATOM 2247 O O . SER A 1 285 ? 3.779 -2.113 -23.374 1.00 48.66 285 SER A O 1
ATOM 2249 N N . ASP A 1 286 ? 1.558 -2.509 -23.219 1.00 42.75 286 ASP A N 1
ATOM 2250 C CA . ASP A 1 286 ? 1.292 -2.606 -24.650 1.00 42.75 286 ASP A CA 1
ATOM 2251 C C . ASP A 1 286 ? 0.872 -1.268 -25.289 1.00 42.75 286 ASP A C 1
ATOM 2253 O O . ASP A 1 286 ? 0.607 -1.239 -26.490 1.00 42.75 286 ASP A O 1
ATOM 2257 N N . ILE A 1 287 ? 0.855 -0.152 -24.540 1.00 37.75 287 ILE A N 1
ATOM 2258 C CA . ILE A 1 287 ? 0.729 1.192 -25.131 1.00 37.75 287 ILE A CA 1
ATOM 2259 C C . ILE A 1 287 ? 2.056 1.498 -25.855 1.00 37.75 287 ILE A C 1
ATOM 2261 O O . ILE A 1 287 ? 3.086 1.649 -25.188 1.00 37.75 287 ILE A O 1
ATOM 2265 N N . PRO A 1 288 ? 2.085 1.541 -27.204 1.00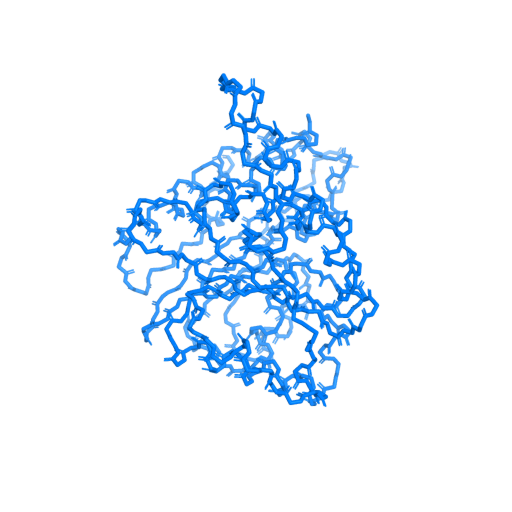 29.08 288 PRO A N 1
ATOM 2266 C CA . PRO A 1 288 ? 3.290 1.920 -27.925 1.00 29.08 288 PRO A CA 1
ATOM 2267 C C . PRO A 1 288 ? 3.597 3.409 -27.680 1.00 29.08 288 PRO A C 1
ATOM 2269 O O . PRO A 1 288 ? 2.673 4.166 -27.382 1.00 29.08 288 PRO A O 1
ATOM 2272 N N . PRO A 1 289 ? 4.871 3.830 -27.794 1.00 36.41 289 PRO A N 1
ATOM 2273 C CA . PRO A 1 289 ? 5.243 5.246 -27.736 1.00 36.41 289 PRO A CA 1
ATOM 2274 C C . PRO A 1 289 ? 4.508 6.085 -28.790 1.00 36.41 289 PRO A C 1
ATOM 2276 O O . PRO A 1 289 ? 4.244 5.555 -29.898 1.00 36.41 289 PRO A O 1
#

Radius of gyration: 18.62 Å; chains: 1; bounding box: 48×51×47 Å

pLDDT: mean 73.5, std 18.26, range [29.08, 96.31]

Secondary structure (DSSP, 8-state):
-HHHHHHHHHHHHHHHH-SS-TTS--EEEEE--TT--TT-HHHHHHHHIIIIII--EEEEEESSHHHHHHHHHHHHHHHHHHHHHHHTTS-S-PPP--TTT-SEEEEE--TTTSPPPGGGGS--SEEEE---TTHHHHT-SHHHHHHHHHHHHHHHHTTPEEEEEGGGGHHHHHTT-S-TT-EEE--S-HHHHHHHHHTT-EEE-----B--TTSPPB----EEEEEETTEEEEEESTTHHHHHHTTTTHHHHHHHHHHHHHHHHHHHHHHHTT-SPTT----GGG---

Foldseek 3Di:
DVVVVLVLLLLVLLLLQDDPPVPDAAEEEEEDFPPDDLPPVNVLSSLLCCCQVRNHQYEYEDQDDVVQVVNQVSLLVSVQVSQVVVPVVDDPDGDDDDPVPRRYHYDHHQLLPDDDDPVLVDQHQEYEQEDDPCVVVQVPDPSNLCSLLVSVVVCVVSQHEYEYEECSCVSVQSSLPDDLLAEAEYAQDVVVVVSNVVSNHHYDYFPDFDDPVPDDTDTDKWWKWAADDSHIYIHINPPNRVVVGPPPCPVVCCVVCVVLSVVVSVVSSCVNVVVDDHGDIDTSSPPDD